Protein AF-A0A969X181-F1 (afdb_monomer_lite)

Structure (mmCIF, N/CA/C/O backbone):
data_AF-A0A969X181-F1
#
_entry.id   AF-A0A969X181-F1
#
loop_
_atom_site.group_PDB
_atom_site.id
_atom_site.type_symbol
_atom_site.label_atom_id
_atom_site.label_alt_id
_atom_site.label_comp_id
_atom_site.label_asym_id
_atom_site.label_entity_id
_atom_site.label_seq_id
_atom_site.pdbx_PDB_ins_code
_atom_site.Cartn_x
_atom_site.Cartn_y
_atom_site.Cartn_z
_atom_site.occupancy
_atom_site.B_iso_or_equiv
_atom_site.auth_seq_id
_atom_site.auth_comp_id
_atom_site.auth_asym_id
_atom_site.auth_atom_id
_atom_site.pdbx_PDB_model_num
ATOM 1 N N . ALA A 1 1 ? 9.101 0.228 25.068 1.00 61.09 1 ALA A N 1
ATOM 2 C CA . ALA A 1 1 ? 8.754 -1.100 24.502 1.00 61.09 1 ALA A CA 1
ATOM 3 C C . ALA A 1 1 ? 9.971 -1.968 24.141 1.00 61.09 1 ALA A C 1
ATOM 5 O O . ALA A 1 1 ? 9.79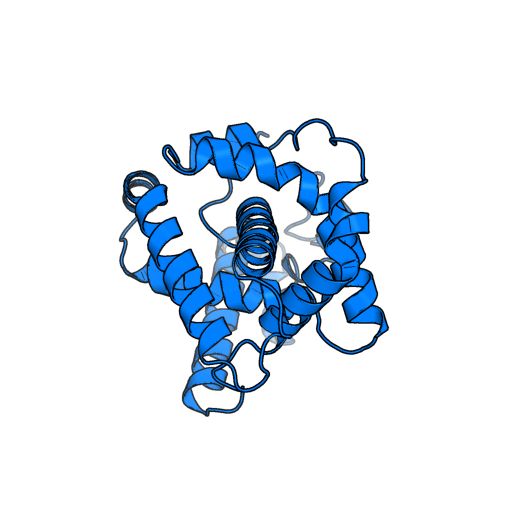7 -3.164 23.974 1.00 61.09 1 ALA A O 1
ATOM 6 N N . ALA A 1 2 ? 11.186 -1.412 24.005 1.00 63.69 2 ALA A N 1
ATOM 7 C CA . ALA A 1 2 ? 12.370 -2.191 23.612 1.00 63.69 2 ALA A CA 1
ATOM 8 C C . ALA A 1 2 ? 12.998 -3.018 24.754 1.00 63.69 2 ALA A C 1
ATOM 10 O O . ALA A 1 2 ? 13.577 -4.068 24.501 1.00 63.69 2 ALA A O 1
ATOM 11 N N . SER A 1 3 ? 12.882 -2.557 26.002 1.00 72.50 3 SER A N 1
ATOM 12 C CA . SER A 1 3 ? 13.335 -3.305 27.181 1.00 72.50 3 SER A CA 1
ATOM 13 C C . SER A 1 3 ? 12.223 -4.208 27.707 1.00 72.50 3 SER A C 1
ATOM 15 O O . SER A 1 3 ? 11.076 -3.760 27.774 1.00 72.50 3 SER A O 1
ATOM 17 N N . LYS A 1 4 ? 12.581 -5.426 28.139 1.00 72.69 4 LYS A N 1
ATOM 18 C CA . LYS A 1 4 ? 11.681 -6.400 28.788 1.00 72.69 4 LYS A CA 1
ATOM 19 C C . LYS A 1 4 ? 10.953 -5.832 30.004 1.00 72.69 4 LYS A C 1
ATOM 21 O O . LYS A 1 4 ? 9.832 -6.221 30.289 1.00 72.69 4 LYS A O 1
ATOM 26 N N . GLU A 1 5 ? 11.578 -4.889 30.701 1.00 76.25 5 GLU A N 1
ATOM 27 C CA . GLU A 1 5 ? 10.991 -4.243 31.879 1.00 76.25 5 GLU A CA 1
ATOM 28 C C . GLU A 1 5 ? 10.230 -2.955 31.550 1.00 76.25 5 GLU A C 1
ATOM 30 O O . GLU A 1 5 ? 9.719 -2.295 32.457 1.00 76.25 5 GLU A O 1
ATOM 35 N N . GLY A 1 6 ? 10.174 -2.570 30.273 1.00 79.88 6 GLY A N 1
ATOM 36 C CA . GLY A 1 6 ? 9.505 -1.353 29.840 1.00 79.88 6 GLY A CA 1
ATOM 37 C C . GLY A 1 6 ? 7.981 -1.448 29.996 1.00 79.88 6 GLY A C 1
ATOM 38 O O . GLY A 1 6 ? 7.430 -2.535 29.840 1.00 79.88 6 GLY A O 1
ATOM 39 N N . PRO A 1 7 ? 7.271 -0.321 30.190 1.00 82.44 7 PRO A N 1
ATOM 40 C CA . PRO A 1 7 ? 5.833 -0.323 30.507 1.00 82.44 7 PRO A CA 1
ATOM 41 C C . PRO A 1 7 ? 4.929 -0.903 29.413 1.00 82.44 7 PRO A C 1
ATOM 43 O O . PRO A 1 7 ? 3.731 -1.014 29.575 1.00 82.44 7 PRO A O 1
ATOM 46 N N . ARG A 1 8 ? 5.459 -1.161 28.217 1.00 85.50 8 ARG A N 1
ATOM 47 C CA . ARG A 1 8 ? 4.673 -1.594 27.047 1.00 85.50 8 ARG A CA 1
ATOM 48 C C . ARG A 1 8 ? 5.440 -2.637 26.248 1.00 85.50 8 ARG A C 1
ATOM 50 O O . ARG A 1 8 ? 5.466 -2.589 25.021 1.00 85.50 8 ARG A O 1
ATOM 57 N N . PHE A 1 9 ? 6.208 -3.469 26.945 1.00 84.88 9 PHE A N 1
ATOM 58 C CA . PHE A 1 9 ? 6.890 -4.594 26.327 1.00 84.88 9 PHE A CA 1
ATOM 59 C C . PHE A 1 9 ? 5.859 -5.640 25.888 1.00 84.88 9 PHE A C 1
ATOM 61 O O . PHE A 1 9 ? 4.941 -5.954 26.640 1.00 84.88 9 PHE A O 1
ATOM 68 N N . ASP A 1 10 ? 6.000 -6.148 24.666 1.00 83.12 10 ASP A N 1
ATOM 69 C CA . ASP A 1 10 ? 5.155 -7.215 24.124 1.00 83.12 10 ASP A CA 1
ATOM 70 C C . ASP A 1 10 ? 6.041 -8.419 23.807 1.00 83.12 10 ASP A C 1
ATOM 72 O O . ASP A 1 10 ? 6.914 -8.333 22.936 1.00 83.12 10 ASP A O 1
ATOM 76 N N . ASP A 1 11 ? 5.833 -9.522 24.529 1.00 84.44 11 ASP A N 1
ATOM 77 C CA . ASP A 1 11 ? 6.561 -10.785 24.361 1.00 84.44 11 ASP A CA 1
ATOM 78 C C . ASP A 1 11 ? 6.368 -11.398 22.965 1.00 84.44 11 ASP A C 1
ATOM 80 O O . ASP A 1 11 ? 7.246 -12.116 22.488 1.00 84.44 11 ASP A O 1
ATOM 84 N N . ASN A 1 12 ? 5.266 -11.076 22.278 1.00 85.81 12 ASN A N 1
ATOM 85 C CA . ASN A 1 12 ? 4.960 -11.602 20.945 1.00 85.81 12 ASN A CA 1
ATOM 86 C C . ASN A 1 12 ? 5.621 -10.808 19.811 1.00 85.81 12 ASN A C 1
ATOM 88 O O . ASN A 1 12 ? 5.479 -11.175 18.646 1.00 85.81 12 ASN A O 1
ATOM 92 N N . MET A 1 13 ? 6.303 -9.705 20.129 1.00 82.06 13 MET A N 1
ATOM 93 C CA . MET A 1 13 ? 6.964 -8.854 19.144 1.00 82.06 13 MET A CA 1
ATOM 94 C C . MET A 1 13 ? 8.432 -9.264 18.982 1.00 82.06 13 MET A C 1
ATOM 96 O O . MET A 1 13 ? 9.161 -9.405 19.964 1.00 82.06 13 MET A O 1
ATOM 100 N N . THR A 1 14 ? 8.898 -9.430 17.749 1.00 85.56 14 THR A N 1
ATOM 101 C CA . THR A 1 14 ? 10.322 -9.659 17.459 1.00 85.56 14 THR A CA 1
ATOM 102 C C . THR A 1 14 ? 11.145 -8.387 17.671 1.00 85.56 14 THR A C 1
ATOM 104 O O . THR A 1 14 ? 10.620 -7.271 17.679 1.00 85.56 14 THR A O 1
ATOM 107 N N . ASP A 1 15 ? 12.461 -8.524 17.827 1.00 80.50 15 ASP A N 1
ATOM 108 C CA . ASP A 1 15 ? 13.344 -7.363 17.996 1.00 80.50 15 ASP A CA 1
ATOM 109 C C . ASP A 1 15 ? 13.350 -6.433 16.771 1.00 80.50 15 ASP A C 1
ATOM 111 O O . ASP A 1 15 ? 13.407 -5.212 16.938 1.00 80.50 15 ASP A O 1
ATOM 115 N N . ASP A 1 16 ? 13.219 -6.981 15.560 1.00 74.12 16 ASP A N 1
ATOM 116 C CA . ASP A 1 16 ? 13.115 -6.191 14.328 1.00 74.12 16 ASP A CA 1
ATOM 117 C C . ASP A 1 16 ? 11.800 -5.407 14.273 1.00 74.12 16 ASP A C 1
ATOM 119 O O . ASP A 1 16 ? 11.792 -4.214 13.964 1.00 74.12 16 ASP A O 1
ATOM 123 N N . GLU A 1 17 ? 10.685 -6.026 14.667 1.00 72.94 17 GLU A N 1
ATOM 124 C CA . GLU A 1 17 ? 9.398 -5.336 14.785 1.00 72.94 17 GLU A CA 1
ATOM 125 C C . GLU A 1 17 ? 9.445 -4.226 15.845 1.00 72.94 17 GLU A C 1
ATOM 127 O O . GLU A 1 17 ? 8.932 -3.129 15.604 1.00 72.94 17 GLU A O 1
ATOM 132 N N . ARG A 1 18 ? 10.118 -4.456 16.985 1.00 80.69 18 ARG A N 1
ATOM 133 C CA . ARG A 1 18 ? 10.289 -3.444 18.044 1.00 80.69 18 ARG A CA 1
ATOM 134 C C . ARG A 1 18 ? 11.065 -2.223 17.559 1.00 80.69 18 ARG A C 1
ATOM 136 O O . ARG A 1 18 ? 10.756 -1.112 17.992 1.00 80.69 18 ARG A O 1
ATOM 143 N N . ARG A 1 19 ? 12.060 -2.433 16.693 1.00 78.50 19 ARG A N 1
ATOM 144 C CA . ARG A 1 19 ? 12.935 -1.390 16.130 1.00 78.50 19 ARG A CA 1
ATOM 145 C C . ARG A 1 19 ? 12.399 -0.770 14.841 1.00 78.50 19 ARG A C 1
ATOM 147 O O . ARG A 1 19 ? 12.964 0.217 14.375 1.00 78.50 19 ARG A O 1
ATOM 154 N N . SER A 1 20 ? 11.338 -1.331 14.266 1.00 76.06 20 SER A N 1
ATOM 155 C CA . SER A 1 20 ? 10.752 -0.837 13.023 1.00 76.06 20 SER A CA 1
ATOM 156 C C . SER A 1 20 ? 10.272 0.609 13.156 1.00 76.06 20 SER A C 1
ATOM 158 O O . SER A 1 20 ? 9.753 1.021 14.196 1.00 76.06 20 SER A O 1
ATOM 160 N N . PHE A 1 21 ? 10.379 1.377 12.069 1.00 73.50 21 PHE A N 1
ATOM 161 C CA . PHE A 1 21 ? 9.847 2.741 12.011 1.00 73.50 21 PHE A CA 1
ATOM 162 C C . PHE A 1 21 ? 8.360 2.804 12.380 1.00 73.50 21 PHE A C 1
ATOM 164 O O . PHE A 1 21 ? 7.934 3.759 13.027 1.00 73.50 21 PHE A O 1
ATOM 171 N N . ASP A 1 22 ? 7.584 1.769 12.054 1.00 76.31 22 ASP A N 1
ATOM 172 C CA . ASP A 1 22 ? 6.160 1.665 12.385 1.00 76.31 22 ASP A CA 1
ATOM 173 C C . ASP A 1 22 ? 5.891 1.574 13.895 1.00 76.31 22 ASP A C 1
ATOM 175 O O . ASP A 1 22 ? 4.832 2.012 14.352 1.00 76.31 22 ASP A O 1
ATOM 179 N N . ASN A 1 23 ? 6.863 1.133 14.694 1.00 84.06 23 ASN A N 1
ATOM 180 C CA . ASN A 1 23 ? 6.751 1.042 16.150 1.00 84.06 23 ASN A CA 1
ATOM 181 C C . ASN A 1 23 ? 7.381 2.228 16.912 1.00 84.06 23 ASN A C 1
ATOM 183 O O . ASN A 1 23 ? 7.226 2.333 18.127 1.00 84.06 23 ASN A O 1
ATOM 187 N N . LEU A 1 24 ? 8.072 3.143 16.223 1.00 86.25 24 LEU A N 1
ATOM 188 C CA . LEU A 1 24 ? 8.710 4.307 16.848 1.00 86.25 24 LEU A CA 1
ATOM 189 C C . LEU A 1 24 ? 7.763 5.511 16.918 1.00 86.25 24 LEU A C 1
ATOM 191 O O . LEU A 1 24 ? 7.067 5.817 15.951 1.00 86.25 24 LEU A O 1
ATOM 195 N N . ILE A 1 25 ? 7.772 6.222 18.045 1.00 87.38 25 ILE A N 1
ATOM 196 C CA . ILE A 1 25 ? 7.160 7.546 18.208 1.00 87.38 25 ILE A CA 1
ATOM 197 C C . ILE A 1 25 ? 8.211 8.485 18.798 1.00 87.38 25 ILE A C 1
ATOM 199 O O . ILE A 1 25 ? 8.912 8.115 19.739 1.00 87.38 25 ILE A O 1
ATOM 203 N N . LEU A 1 26 ? 8.341 9.684 18.231 1.00 87.62 26 LEU A N 1
ATOM 204 C CA . LEU A 1 26 ? 9.261 10.695 18.737 1.00 87.62 26 LEU A CA 1
ATOM 205 C C . LEU A 1 26 ? 8.527 11.602 19.725 1.00 87.62 26 LEU A C 1
ATOM 207 O O . LEU A 1 26 ? 7.470 12.149 19.414 1.00 87.62 26 LEU A O 1
ATOM 211 N N . LEU A 1 27 ? 9.102 11.756 20.909 1.00 88.00 27 LEU A N 1
ATOM 212 C CA . LEU A 1 27 ? 8.584 12.575 21.997 1.00 88.00 27 LEU A CA 1
ATOM 213 C C . LEU A 1 27 ? 9.724 13.449 22.522 1.00 88.00 27 LEU A C 1
ATOM 215 O O . LEU A 1 27 ? 10.891 13.094 22.369 1.00 88.00 27 LEU A O 1
ATOM 219 N N . CYS A 1 28 ? 9.398 14.593 23.122 1.00 90.19 28 CYS A N 1
ATOM 220 C CA . CYS A 1 28 ? 10.418 15.408 23.777 1.00 90.19 28 CYS A CA 1
ATOM 221 C C . CYS A 1 28 ? 10.841 14.800 25.122 1.00 90.19 28 CYS A C 1
ATOM 223 O O . CYS A 1 28 ? 10.222 13.854 25.624 1.00 90.19 28 CYS A O 1
ATOM 225 N N . ASP A 1 29 ? 11.880 15.381 25.718 1.00 87.06 29 ASP A N 1
ATOM 226 C CA . ASP A 1 29 ? 12.490 14.873 26.944 1.00 87.06 29 ASP A CA 1
ATOM 227 C C . ASP A 1 29 ? 11.485 14.709 28.094 1.00 87.06 29 ASP A C 1
ATOM 229 O O . ASP A 1 29 ? 11.400 13.654 28.712 1.00 87.06 29 ASP A O 1
ATOM 233 N N . GLU A 1 30 ? 10.629 15.699 28.319 1.00 90.88 30 GLU A N 1
ATOM 234 C CA . GLU A 1 30 ? 9.641 15.647 29.402 1.00 90.88 30 GLU A CA 1
ATOM 235 C C . GLU A 1 30 ? 8.565 14.575 29.168 1.00 90.88 30 GLU A C 1
ATOM 237 O O . GLU A 1 30 ? 8.215 13.810 30.070 1.00 90.88 30 GLU A O 1
ATOM 242 N N . HIS A 1 31 ? 8.044 14.488 27.940 1.00 86.38 31 HIS A N 1
ATOM 243 C CA . HIS A 1 31 ? 6.908 13.619 27.639 1.00 86.38 31 HIS A CA 1
ATOM 244 C C . HIS A 1 31 ? 7.308 12.145 27.536 1.00 86.38 31 HIS A C 1
ATOM 246 O O . HIS A 1 31 ? 6.517 11.293 27.942 1.00 86.38 31 HIS A O 1
ATOM 252 N N . HIS A 1 32 ? 8.509 11.816 27.041 1.00 88.06 32 HIS A N 1
ATOM 253 C CA . HIS A 1 32 ? 8.940 10.415 27.033 1.00 88.06 32 HIS A CA 1
ATOM 254 C C . HIS A 1 32 ? 9.173 9.898 28.460 1.00 88.06 32 HIS A C 1
ATOM 256 O O . HIS A 1 32 ? 8.710 8.805 28.768 1.00 88.06 32 HIS A O 1
ATOM 262 N N . ILE A 1 33 ? 9.756 10.706 29.361 1.00 88.62 33 ILE A N 1
ATOM 263 C CA . ILE A 1 33 ? 9.926 10.347 30.782 1.00 88.62 33 ILE A CA 1
ATOM 264 C C . ILE A 1 33 ? 8.567 10.099 31.444 1.00 88.62 33 ILE A C 1
ATOM 266 O O . ILE A 1 33 ? 8.372 9.090 32.121 1.00 88.62 33 ILE A O 1
ATOM 270 N N . MET A 1 34 ? 7.603 10.999 31.228 1.00 90.62 34 MET A N 1
ATOM 271 C CA . MET A 1 34 ? 6.258 10.874 31.793 1.00 90.62 34 MET A CA 1
ATOM 272 C C . MET A 1 34 ? 5.557 9.584 31.347 1.00 90.62 34 MET A C 1
ATOM 274 O O . MET A 1 34 ? 4.904 8.927 32.158 1.00 90.62 34 MET A O 1
ATOM 278 N N . ILE A 1 35 ? 5.671 9.235 30.064 1.00 88.69 35 ILE A N 1
ATOM 279 C CA . ILE A 1 35 ? 4.988 8.082 29.462 1.00 88.69 35 ILE A CA 1
ATOM 280 C C . ILE A 1 35 ? 5.698 6.770 29.802 1.00 88.69 35 ILE A C 1
ATOM 282 O O . ILE A 1 35 ? 5.028 5.740 29.936 1.00 88.69 35 ILE A O 1
ATOM 286 N N . ASP A 1 36 ? 7.022 6.793 29.953 1.00 87.31 36 ASP A N 1
ATOM 287 C CA . ASP A 1 36 ? 7.819 5.630 30.348 1.00 87.31 36 ASP A CA 1
ATOM 288 C C . ASP A 1 36 ? 7.772 5.344 31.858 1.00 87.31 36 ASP A C 1
ATOM 290 O O . ASP A 1 36 ? 8.193 4.270 32.289 1.00 87.31 36 ASP A O 1
ATOM 294 N N . ASN A 1 37 ? 7.192 6.236 32.669 1.00 88.50 37 ASN A N 1
ATOM 295 C CA . ASN A 1 37 ? 6.860 5.921 34.055 1.00 88.50 37 ASN A CA 1
ATOM 296 C C . ASN A 1 37 ? 5.727 4.875 34.111 1.00 88.50 37 ASN A C 1
ATOM 298 O O . ASN A 1 37 ? 4.614 5.117 33.635 1.00 88.50 37 ASN A O 1
ATOM 302 N N . LYS A 1 38 ? 5.997 3.725 34.742 1.00 84.81 38 LYS A N 1
ATOM 303 C CA . LYS A 1 38 ? 5.033 2.625 34.929 1.00 84.81 38 LYS A CA 1
ATOM 304 C C . LYS A 1 38 ? 3.754 3.054 35.647 1.00 84.81 38 LYS A C 1
ATOM 306 O O . LYS A 1 38 ? 2.685 2.545 35.332 1.00 84.81 38 LYS A O 1
ATOM 311 N N . GLU A 1 39 ? 3.828 4.014 36.565 1.00 88.44 39 GLU A N 1
ATOM 312 C CA . GLU A 1 39 ? 2.646 4.525 37.278 1.00 88.44 39 GLU A CA 1
ATOM 313 C C . GLU A 1 39 ? 1.619 5.160 36.326 1.00 88.44 39 GLU A C 1
ATOM 315 O O . GLU A 1 39 ? 0.416 5.140 36.585 1.00 88.44 39 GLU A O 1
ATOM 320 N N . ASN A 1 40 ? 2.083 5.666 35.181 1.00 89.31 40 ASN A N 1
ATOM 321 C CA . ASN A 1 40 ? 1.254 6.310 34.170 1.00 89.31 40 ASN A CA 1
ATOM 322 C C . ASN A 1 40 ? 0.834 5.359 33.038 1.00 89.31 40 ASN A C 1
ATOM 324 O O . ASN A 1 40 ? 0.170 5.787 32.092 1.00 89.31 40 ASN A O 1
ATOM 328 N N . GLU A 1 41 ? 1.192 4.073 33.099 1.00 87.62 41 GLU A N 1
ATOM 329 C CA . GLU A 1 41 ? 0.928 3.103 32.030 1.00 87.62 41 GLU A CA 1
ATOM 330 C C . GLU A 1 41 ? -0.563 3.026 31.674 1.00 87.62 41 GLU A C 1
ATOM 332 O O . GLU A 1 41 ? -0.923 3.079 30.496 1.00 87.62 41 GLU A O 1
ATOM 337 N N . ALA A 1 42 ? -1.433 3.013 32.689 1.00 87.50 42 ALA A N 1
ATOM 338 C CA . ALA A 1 42 ? -2.884 2.982 32.516 1.00 87.50 42 ALA A CA 1
ATOM 339 C C . ALA A 1 42 ? -3.452 4.255 31.858 1.00 87.50 42 ALA A C 1
ATOM 341 O O . ALA A 1 42 ? -4.470 4.186 31.172 1.00 87.50 42 ALA A O 1
ATOM 342 N N . GLN A 1 43 ? -2.801 5.408 32.049 1.00 89.62 43 GLN A N 1
ATOM 343 C CA . GLN A 1 43 ? -3.214 6.683 31.446 1.00 89.62 43 GLN A CA 1
ATOM 344 C C . GLN 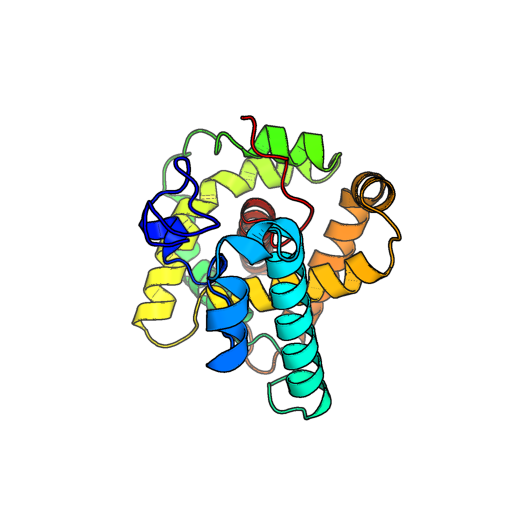A 1 43 ? -2.765 6.797 29.984 1.00 89.62 43 GLN A C 1
ATOM 346 O O . GLN A 1 43 ? -3.419 7.462 29.183 1.00 89.62 43 GLN A O 1
ATOM 351 N N . TYR A 1 44 ? -1.680 6.110 29.621 1.00 89.94 44 TYR A N 1
ATOM 352 C CA . TYR A 1 44 ? -1.109 6.124 28.277 1.00 89.94 44 TYR A CA 1
ATOM 353 C C . TYR A 1 44 ? -1.020 4.702 27.706 1.00 89.94 44 TYR A C 1
ATOM 355 O O . TYR A 1 44 ? 0.084 4.177 27.523 1.00 89.94 44 TYR A O 1
ATOM 363 N N . PRO A 1 45 ? -2.154 4.043 27.412 1.00 89.88 45 PRO A N 1
ATOM 364 C CA . PRO A 1 45 ? -2.140 2.718 26.808 1.00 89.88 45 PRO A CA 1
ATOM 365 C C . PRO A 1 45 ? -1.574 2.759 25.379 1.00 89.88 45 PRO A C 1
ATOM 367 O O . PRO A 1 45 ? -1.527 3.801 24.720 1.00 89.88 45 PRO A O 1
ATOM 370 N N . THR A 1 46 ? -1.167 1.597 24.860 1.00 88.12 46 THR A N 1
ATOM 371 C CA . THR A 1 46 ? -0.590 1.467 23.506 1.00 88.12 46 THR A CA 1
ATOM 372 C C . THR A 1 46 ? -1.509 1.993 22.402 1.00 88.12 46 THR A C 1
ATOM 374 O O . THR A 1 46 ? -1.016 2.518 21.405 1.00 88.12 46 THR A O 1
ATOM 377 N N . SER A 1 47 ? -2.831 1.898 22.574 1.00 86.62 47 SER A N 1
ATOM 378 C CA . SER A 1 47 ? -3.824 2.458 21.650 1.00 86.62 47 SER A CA 1
ATOM 379 C C . SER A 1 47 ? -3.709 3.978 21.522 1.00 86.62 47 SER A C 1
ATOM 381 O O . SER A 1 47 ? -3.656 4.486 20.404 1.00 86.62 47 SER A O 1
ATOM 383 N N . VAL A 1 48 ? -3.586 4.686 22.647 1.00 90.69 48 VAL A N 1
ATOM 384 C CA . VAL A 1 48 ? -3.455 6.151 22.692 1.00 90.69 48 VAL A CA 1
ATOM 385 C C . VAL A 1 48 ? -2.143 6.597 22.052 1.00 90.69 48 VAL A C 1
ATOM 387 O O . VAL A 1 48 ? -2.138 7.503 21.225 1.00 90.69 48 VAL A O 1
ATOM 390 N N . LEU A 1 49 ? -1.027 5.923 22.347 1.00 90.69 49 LEU A N 1
ATOM 391 C CA . LEU A 1 49 ? 0.264 6.268 21.735 1.00 90.69 49 LEU A CA 1
ATOM 392 C C . LEU A 1 49 ? 0.266 6.046 20.214 1.00 90.69 49 LEU A C 1
ATOM 394 O O . LEU A 1 49 ? 0.821 6.855 19.469 1.00 90.69 49 LEU A O 1
ATOM 398 N N . LYS A 1 50 ? -0.393 4.983 19.734 1.00 86.19 50 LYS A N 1
ATOM 399 C CA . LYS A 1 50 ? -0.586 4.747 18.293 1.00 86.19 50 LYS A CA 1
ATOM 400 C C . LYS A 1 50 ? -1.451 5.832 17.651 1.00 86.19 50 LYS A C 1
ATOM 402 O O . LYS A 1 50 ? -1.134 6.285 16.552 1.00 86.19 50 LYS A O 1
ATOM 407 N N . GLU A 1 51 ? -2.505 6.276 18.331 1.00 86.88 51 GLU A N 1
ATOM 408 C CA . GLU A 1 51 ? -3.342 7.385 17.871 1.00 86.88 51 GLU A CA 1
ATOM 409 C C . GLU A 1 51 ? -2.546 8.694 17.787 1.00 86.88 51 GLU A C 1
ATOM 411 O O . GLU A 1 51 ? -2.602 9.383 16.769 1.00 86.88 51 GLU A O 1
ATOM 416 N N . TRP A 1 52 ? -1.743 9.012 18.805 1.00 91.31 52 TRP A N 1
ATOM 417 C CA . TRP A 1 52 ? -0.897 10.208 18.821 1.00 91.31 52 TRP A CA 1
ATOM 418 C C . TRP A 1 52 ? 0.115 10.212 17.686 1.00 91.31 52 TRP A C 1
ATOM 420 O O . TRP A 1 52 ? 0.248 11.223 16.994 1.00 91.31 52 TRP A O 1
ATOM 430 N N . LYS A 1 53 ? 0.776 9.075 17.444 1.00 88.06 53 LYS A N 1
ATOM 431 C CA . LYS A 1 53 ? 1.661 8.903 16.292 1.00 88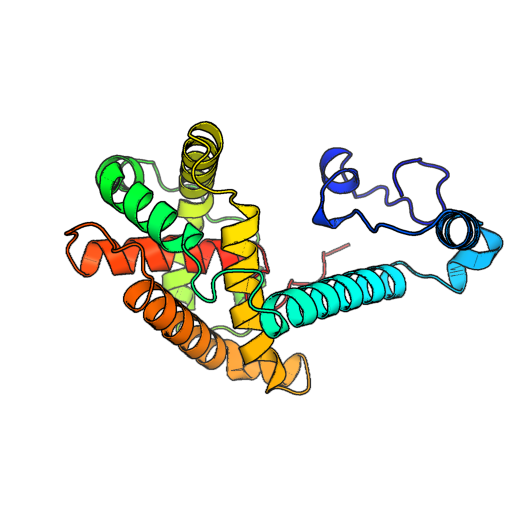.06 53 LYS A CA 1
ATOM 432 C C . LYS A 1 53 ? 0.916 9.173 14.986 1.00 88.06 53 LYS A C 1
ATOM 434 O O . LYS A 1 53 ? 1.342 10.019 14.205 1.00 88.06 53 LYS A O 1
ATOM 439 N N . CYS A 1 54 ? -0.222 8.511 14.779 1.00 83.19 54 CYS A N 1
ATOM 440 C CA . CYS A 1 54 ? -1.014 8.666 13.561 1.00 83.19 54 CYS A CA 1
ATOM 441 C C . CYS A 1 54 ? -1.479 10.118 13.353 1.00 83.19 54 CYS A C 1
ATOM 443 O O . CYS A 1 54 ? -1.450 10.628 12.233 1.00 83.19 54 CYS A O 1
ATOM 445 N N . SER A 1 55 ? -1.895 10.793 14.425 1.00 83.56 55 SER A N 1
ATOM 446 C CA . SER A 1 55 ? -2.322 12.194 14.401 1.00 83.56 55 SER A CA 1
ATOM 447 C C . SER A 1 55 ? -1.160 13.135 14.075 1.00 83.56 55 SER A C 1
ATOM 449 O O . SER A 1 55 ? -1.292 14.016 13.223 1.00 83.56 55 SER A O 1
ATOM 451 N N . HIS A 1 56 ? 0.006 12.916 14.687 1.00 85.44 56 HIS A N 1
ATOM 452 C CA . HIS A 1 56 ? 1.210 13.697 14.418 1.00 85.44 56 HIS A CA 1
ATOM 453 C C . HIS A 1 56 ? 1.676 13.535 12.969 1.00 85.44 56 HIS A C 1
ATOM 455 O O . HIS A 1 56 ? 1.883 14.532 12.281 1.00 85.44 56 HIS A O 1
ATOM 461 N N . GLU A 1 57 ? 1.777 12.301 12.476 1.00 82.06 57 GLU A N 1
ATOM 462 C CA . GLU A 1 57 ? 2.147 12.015 11.086 1.00 82.06 57 GLU A CA 1
ATOM 463 C C . GLU A 1 57 ? 1.177 12.670 10.099 1.00 82.06 57 GLU A C 1
ATOM 465 O O . GLU A 1 57 ? 1.609 13.310 9.139 1.00 82.06 57 GLU A O 1
ATOM 470 N N . LYS A 1 58 ? -0.133 12.591 10.370 1.00 79.19 58 LYS A N 1
ATOM 471 C CA . LYS A 1 58 ? -1.163 13.262 9.567 1.00 79.19 58 LYS A CA 1
ATOM 472 C C . LYS A 1 58 ? -0.979 14.780 9.565 1.00 79.19 58 LYS A C 1
ATOM 474 O O . LYS A 1 58 ? -1.015 15.392 8.502 1.00 79.19 58 LYS A O 1
ATOM 479 N N . LYS A 1 59 ? -0.740 15.392 10.726 1.00 78.06 59 LYS A N 1
ATOM 480 C CA . LYS A 1 59 ? -0.535 16.843 10.847 1.00 78.06 59 LYS A CA 1
ATOM 481 C C . LYS A 1 59 ? 0.730 17.304 10.128 1.00 78.06 59 LYS A C 1
ATOM 483 O O . LYS A 1 59 ? 0.706 18.317 9.433 1.00 78.06 59 LYS A O 1
ATOM 488 N N . ILE A 1 60 ? 1.831 16.569 10.272 1.00 77.12 60 ILE A N 1
ATOM 489 C CA . ILE A 1 60 ? 3.071 16.836 9.536 1.00 77.12 60 ILE A CA 1
ATOM 490 C C . ILE A 1 60 ? 2.809 16.758 8.033 1.00 77.12 60 ILE A C 1
ATOM 492 O O . ILE A 1 60 ? 3.221 17.648 7.294 1.00 77.12 60 ILE A O 1
ATOM 496 N N . LEU A 1 61 ? 2.051 15.764 7.579 1.00 67.62 61 LEU A N 1
ATOM 497 C CA . LEU A 1 61 ? 1.688 15.616 6.176 1.00 67.62 61 LEU A CA 1
ATOM 498 C C . LEU A 1 61 ? 0.815 16.769 5.656 1.00 67.62 61 LEU A C 1
ATOM 500 O O . LEU A 1 61 ? 1.076 17.296 4.574 1.00 67.62 61 LEU A O 1
ATOM 504 N N . GLU A 1 62 ? -0.182 17.203 6.425 1.00 69.56 62 GLU A N 1
ATOM 505 C CA . GLU A 1 62 ? -1.006 18.375 6.106 1.00 69.56 62 GLU A CA 1
ATOM 506 C C . GLU A 1 62 ? -0.156 19.649 6.019 1.00 69.56 62 GLU A C 1
ATOM 508 O O . GLU A 1 62 ? -0.326 20.452 5.099 1.00 69.56 62 GLU A O 1
ATOM 513 N N . LEU A 1 63 ? 0.811 19.825 6.922 1.00 71.38 63 LEU A N 1
ATOM 514 C CA . LEU A 1 63 ? 1.748 20.951 6.899 1.00 71.38 63 LEU A CA 1
ATOM 515 C C . LEU A 1 63 ? 2.676 20.907 5.678 1.00 71.38 63 LEU A C 1
ATOM 517 O O . LEU A 1 63 ? 2.889 21.931 5.030 1.00 71.38 63 LEU A O 1
ATOM 521 N N . LEU A 1 64 ? 3.202 19.732 5.333 1.00 63.53 64 LEU A N 1
ATOM 522 C CA . LEU A 1 64 ? 4.064 19.546 4.164 1.00 63.53 64 LEU A CA 1
ATOM 523 C C . LEU A 1 64 ? 3.298 19.776 2.854 1.00 63.53 64 LEU A C 1
ATOM 525 O O . LEU A 1 64 ? 3.816 20.418 1.939 1.00 63.53 64 LEU A O 1
ATOM 529 N N . SER A 1 65 ? 2.045 19.318 2.787 1.00 62.88 65 SER A N 1
ATOM 530 C CA . SER A 1 65 ? 1.161 19.509 1.634 1.00 62.88 65 SER A CA 1
ATOM 531 C C . SER A 1 65 ? 0.684 20.957 1.490 1.00 62.88 65 SER A C 1
ATOM 533 O O . SER A 1 65 ? 0.658 21.481 0.380 1.00 62.88 65 SER A O 1
ATOM 535 N N . SER A 1 66 ? 0.296 21.615 2.586 1.00 64.88 66 SER A N 1
ATOM 536 C CA . SER A 1 66 ? -0.216 22.997 2.567 1.00 64.88 66 SER A CA 1
ATOM 537 C C . SER A 1 66 ? 0.864 24.022 2.238 1.00 64.88 66 SER A C 1
ATOM 539 O O . SER A 1 66 ? 0.578 25.034 1.602 1.00 64.88 66 SER A O 1
ATOM 541 N N . LYS A 1 67 ? 2.120 23.745 2.605 1.00 56.19 67 LYS A N 1
ATOM 542 C CA . LYS A 1 67 ? 3.261 24.601 2.264 1.00 56.19 67 LYS A CA 1
ATOM 543 C C . LYS A 1 67 ? 3.873 24.309 0.887 1.00 56.19 67 LYS A C 1
ATOM 545 O O . LYS A 1 67 ? 4.880 24.925 0.559 1.00 56.19 67 LYS A O 1
ATOM 550 N N . ASN A 1 68 ? 3.303 23.390 0.094 1.00 55.78 68 ASN A N 1
ATOM 551 C CA . ASN A 1 68 ? 3.895 22.886 -1.159 1.00 55.78 68 ASN A CA 1
ATOM 552 C C . ASN A 1 68 ? 5.386 22.497 -1.006 1.00 55.78 68 ASN A C 1
ATOM 554 O O . ASN A 1 68 ? 6.154 22.604 -1.958 1.00 55.78 68 ASN A O 1
ATOM 558 N N . LEU A 1 69 ? 5.812 22.075 0.195 1.00 49.12 69 LEU A N 1
ATOM 559 C CA . LEU A 1 69 ? 7.215 21.734 0.469 1.00 49.12 69 LEU A CA 1
ATOM 560 C C . LEU A 1 69 ? 7.610 20.378 -0.135 1.00 49.12 69 LEU A C 1
ATOM 562 O O . LEU A 1 69 ? 8.792 20.068 -0.234 1.00 49.12 69 LEU A O 1
ATOM 566 N N . LEU A 1 70 ? 6.620 19.575 -0.531 1.00 53.91 70 LEU A N 1
ATOM 567 C CA . LEU A 1 70 ? 6.781 18.317 -1.248 1.00 53.91 70 LEU A CA 1
ATOM 568 C C . LEU A 1 70 ? 6.021 18.405 -2.573 1.00 53.91 70 LEU A C 1
ATOM 570 O O . LEU A 1 70 ? 4.936 18.991 -2.630 1.00 53.91 70 LEU A O 1
ATOM 574 N N . SER A 1 71 ? 6.567 17.806 -3.635 1.00 53.38 71 SER A N 1
ATOM 575 C CA . SER A 1 71 ? 5.873 17.712 -4.919 1.00 53.38 71 SER A CA 1
ATOM 576 C C . SER A 1 71 ? 4.524 17.014 -4.729 1.00 53.38 71 SER A C 1
ATOM 578 O O . SER A 1 71 ? 4.440 15.944 -4.126 1.00 53.38 71 SER A O 1
ATOM 580 N N . LYS A 1 72 ? 3.451 17.594 -5.280 1.00 51.91 72 LYS A N 1
ATOM 581 C CA . LYS A 1 72 ? 2.101 16.995 -5.279 1.00 51.91 72 LYS A CA 1
ATOM 582 C C . LYS A 1 72 ? 2.038 15.627 -5.972 1.00 51.91 72 LYS A C 1
ATOM 584 O O . LYS A 1 72 ? 1.062 14.907 -5.799 1.00 51.91 72 LYS A O 1
ATOM 589 N N . HIS A 1 73 ? 3.085 15.265 -6.711 1.00 53.62 73 HIS A N 1
ATOM 590 C CA . HIS A 1 73 ? 3.157 14.073 -7.540 1.00 53.62 73 HIS A CA 1
ATOM 591 C C . HIS A 1 73 ? 4.055 13.010 -6.892 1.00 53.62 73 HIS A C 1
ATOM 593 O O . HIS A 1 73 ? 5.180 13.333 -6.488 1.00 53.62 73 HIS A O 1
ATOM 599 N N . PRO A 1 74 ? 3.588 11.755 -6.775 1.00 60.41 74 PRO A N 1
ATOM 600 C CA . PRO A 1 74 ? 4.366 10.657 -6.223 1.00 60.41 74 PRO A CA 1
ATOM 601 C C . PRO A 1 74 ? 5.402 10.164 -7.248 1.00 60.41 74 PRO A C 1
ATOM 603 O O . PRO A 1 74 ? 5.244 9.090 -7.814 1.00 60.41 74 PRO A O 1
ATOM 606 N N . LEU A 1 75 ? 6.491 10.919 -7.452 1.00 71.31 75 LEU A N 1
ATOM 607 C CA . LEU A 1 75 ? 7.574 10.560 -8.396 1.00 71.31 75 LEU A CA 1
ATOM 608 C C . LEU A 1 75 ? 8.129 9.150 -8.138 1.00 71.31 75 LEU A C 1
ATOM 610 O O . LEU A 1 75 ? 8.491 8.421 -9.056 1.00 71.31 75 LEU A O 1
ATOM 614 N N . ALA A 1 76 ? 8.119 8.773 -6.860 1.00 77.25 76 ALA A N 1
ATOM 615 C CA . ALA A 1 76 ? 8.482 7.468 -6.343 1.00 77.25 76 ALA A CA 1
ATOM 616 C C . ALA A 1 76 ? 7.718 6.305 -6.998 1.00 77.25 76 ALA A C 1
ATOM 618 O O . ALA A 1 76 ? 8.293 5.243 -7.210 1.00 77.25 76 ALA A O 1
ATOM 619 N N . LEU A 1 77 ? 6.430 6.487 -7.308 1.00 82.06 77 LEU A N 1
ATOM 620 C CA . LEU A 1 77 ? 5.603 5.417 -7.858 1.00 82.06 77 LEU A CA 1
ATOM 621 C C . LEU A 1 77 ? 5.954 5.139 -9.325 1.00 82.06 77 LEU A C 1
ATOM 623 O O . LEU A 1 77 ? 6.130 3.982 -9.685 1.00 82.06 77 LEU A O 1
ATOM 627 N N . ASN A 1 78 ? 6.156 6.183 -10.133 1.00 85.88 78 ASN A N 1
ATOM 628 C CA . ASN A 1 78 ? 6.571 6.040 -11.532 1.00 85.88 78 ASN A CA 1
ATOM 629 C C . ASN A 1 78 ? 7.939 5.354 -11.648 1.00 85.88 78 ASN A C 1
ATOM 631 O O . ASN A 1 78 ? 8.120 4.505 -12.511 1.00 85.88 78 ASN A O 1
ATOM 635 N N . ASN A 1 79 ? 8.873 5.635 -10.735 1.00 83.38 79 ASN A N 1
ATOM 636 C CA . ASN A 1 79 ? 10.171 4.953 -10.709 1.00 83.38 79 ASN A CA 1
ATOM 637 C C . ASN A 1 79 ? 10.030 3.447 -10.436 1.00 83.38 79 ASN A C 1
ATOM 639 O O . ASN A 1 79 ? 10.716 2.635 -11.056 1.00 83.38 79 ASN A O 1
ATOM 643 N N . VAL A 1 80 ? 9.132 3.068 -9.521 1.00 85.75 80 VAL A N 1
ATOM 644 C CA . VAL A 1 80 ? 8.835 1.656 -9.242 1.00 85.75 80 VAL A CA 1
ATOM 645 C C . VAL A 1 80 ? 8.182 0.996 -10.448 1.00 85.75 80 VAL A C 1
ATOM 647 O O . VAL A 1 80 ? 8.628 -0.075 -10.841 1.00 85.75 80 VAL A O 1
ATOM 650 N N . ILE A 1 81 ? 7.181 1.638 -11.055 1.00 88.06 81 ILE A N 1
ATOM 651 C CA . ILE A 1 81 ? 6.505 1.125 -12.255 1.00 88.06 81 ILE A CA 1
ATOM 652 C C . ILE A 1 81 ? 7.512 0.923 -13.384 1.00 88.06 81 ILE A C 1
ATOM 654 O O . ILE A 1 81 ? 7.550 -0.159 -13.956 1.00 88.06 81 ILE A O 1
ATOM 658 N N . ASN A 1 82 ? 8.374 1.909 -13.644 1.00 88.62 82 ASN A N 1
ATOM 659 C CA . ASN A 1 82 ? 9.392 1.791 -14.682 1.00 88.62 82 ASN A CA 1
ATOM 660 C C . ASN A 1 82 ? 10.336 0.621 -14.405 1.00 88.62 82 ASN A C 1
ATOM 662 O O . ASN A 1 82 ? 10.579 -0.195 -15.281 1.00 88.62 82 ASN A O 1
ATOM 666 N N . THR A 1 83 ? 10.792 0.474 -13.160 1.00 86.56 83 THR A N 1
ATOM 667 C CA . THR A 1 83 ? 11.697 -0.622 -12.789 1.00 86.56 83 THR A CA 1
ATOM 668 C C . THR A 1 83 ? 11.034 -1.995 -12.919 1.00 86.56 83 THR A C 1
ATOM 670 O O . THR A 1 83 ? 11.692 -2.950 -13.329 1.00 86.56 83 THR A O 1
ATOM 673 N N . ILE A 1 84 ? 9.749 -2.114 -12.558 1.00 85.88 84 ILE A N 1
ATOM 674 C CA . ILE A 1 84 ? 8.976 -3.349 -12.755 1.00 85.88 84 ILE A CA 1
ATOM 675 C C . ILE A 1 84 ? 8.848 -3.635 -14.253 1.00 85.88 84 ILE A C 1
ATOM 677 O O . ILE A 1 84 ? 9.158 -4.748 -14.668 1.00 85.88 84 ILE A O 1
ATOM 681 N N . GLY A 1 85 ? 8.465 -2.636 -15.053 1.00 86.56 85 GLY A N 1
ATOM 682 C CA . GLY A 1 85 ? 8.320 -2.755 -16.504 1.00 86.56 85 GLY A CA 1
ATOM 683 C C . GLY A 1 85 ? 9.612 -3.193 -17.194 1.00 86.56 85 GLY A C 1
ATOM 684 O O . GLY A 1 85 ? 9.606 -4.164 -17.945 1.00 86.56 85 GLY A O 1
ATOM 685 N N . SER A 1 86 ? 10.753 -2.576 -16.869 1.00 86.69 86 SER A N 1
ATOM 686 C CA . SER A 1 86 ? 12.051 -2.955 -17.450 1.00 86.69 86 SER A CA 1
ATOM 687 C C . SER A 1 86 ? 12.526 -4.355 -17.037 1.00 86.69 86 SER A C 1
ATOM 689 O O . SER A 1 86 ? 13.403 -4.913 -17.690 1.00 86.69 86 SER A O 1
ATOM 691 N N . LYS A 1 87 ? 11.995 -4.918 -15.943 1.00 85.44 87 LYS A N 1
ATOM 692 C CA . LYS A 1 87 ? 12.361 -6.244 -15.409 1.00 85.44 87 LYS A CA 1
ATOM 693 C C . LYS A 1 87 ? 11.199 -7.233 -15.441 1.00 85.44 87 LYS A C 1
ATOM 695 O O . LYS A 1 87 ? 11.186 -8.191 -14.667 1.00 85.44 87 LYS A O 1
ATOM 700 N N . MET A 1 88 ? 10.222 -7.007 -16.316 1.00 82.38 88 MET A N 1
ATOM 701 C CA . MET A 1 88 ? 8.982 -7.778 -16.359 1.00 82.38 88 MET A CA 1
ATOM 702 C C . MET A 1 88 ? 9.236 -9.283 -16.521 1.00 82.38 88 MET A C 1
ATOM 704 O O . MET A 1 88 ? 8.642 -10.078 -15.799 1.00 82.38 88 MET A O 1
ATOM 708 N N . ASP A 1 89 ? 10.183 -9.676 -17.374 1.00 79.25 89 ASP A N 1
ATOM 709 C CA . ASP A 1 89 ? 10.536 -11.086 -17.589 1.00 79.25 89 ASP A CA 1
ATOM 710 C C . ASP A 1 89 ? 11.035 -11.758 -16.294 1.00 79.25 89 ASP A C 1
ATOM 712 O O . ASP A 1 89 ? 10.558 -12.825 -15.909 1.00 79.25 89 ASP A O 1
ATOM 716 N N . GLU A 1 90 ? 11.902 -11.081 -15.530 1.00 77.81 90 GLU A N 1
ATOM 717 C CA . GLU A 1 90 ? 12.368 -11.562 -14.218 1.00 77.81 90 GLU A CA 1
ATOM 718 C C . GLU A 1 90 ? 11.224 -11.640 -13.191 1.00 77.81 90 GLU A C 1
ATOM 720 O O . GLU A 1 90 ? 11.205 -12.500 -12.300 1.00 77.81 90 GLU A O 1
ATOM 725 N N . VAL A 1 91 ? 10.260 -10.721 -13.298 1.00 75.56 91 VAL A N 1
ATOM 726 C CA . VAL A 1 91 ? 9.061 -10.690 -12.460 1.00 75.56 91 VAL A CA 1
ATOM 727 C C . VAL A 1 91 ? 8.127 -11.845 -12.809 1.00 75.56 91 VAL A C 1
ATOM 729 O O . VAL A 1 91 ? 7.523 -12.404 -11.894 1.00 75.56 91 VAL A O 1
ATOM 732 N N . LEU A 1 92 ? 8.029 -12.267 -14.066 1.00 76.81 92 LEU A N 1
ATOM 733 C CA . LEU A 1 92 ? 7.170 -13.375 -14.492 1.00 76.81 92 LEU A CA 1
ATOM 734 C C . LEU A 1 92 ? 7.800 -14.754 -14.209 1.00 76.81 92 LEU A C 1
ATOM 736 O O . LEU A 1 92 ? 7.094 -15.641 -13.733 1.00 76.81 92 LEU A O 1
ATOM 740 N N . ASP A 1 93 ? 9.120 -14.909 -14.350 1.00 71.19 93 ASP A N 1
ATOM 741 C CA . ASP A 1 93 ? 9.828 -16.208 -14.308 1.00 71.19 93 ASP A CA 1
ATOM 742 C C . ASP A 1 93 ? 9.925 -16.900 -12.931 1.00 71.19 93 ASP A C 1
ATOM 744 O O . ASP A 1 93 ? 10.309 -18.067 -12.819 1.00 71.19 93 ASP A O 1
ATOM 748 N N . LEU A 1 94 ? 9.600 -16.210 -11.838 1.00 55.62 94 LEU A N 1
ATOM 749 C CA . LEU A 1 94 ? 9.749 -16.771 -10.490 1.00 55.62 94 LEU A CA 1
ATOM 750 C C . LEU A 1 94 ? 8.563 -17.679 -10.091 1.00 55.62 94 LEU A C 1
ATOM 752 O O . LEU A 1 94 ? 7.412 -17.244 -10.212 1.00 55.62 94 LEU A O 1
ATOM 756 N N . PRO A 1 95 ? 8.828 -18.874 -9.514 1.00 55.78 95 PRO A N 1
ATOM 757 C CA . PRO A 1 95 ? 7.812 -19.878 -9.204 1.00 55.78 95 PRO A CA 1
ATOM 758 C C . PRO A 1 95 ? 6.769 -19.361 -8.210 1.00 55.78 95 PRO A C 1
ATOM 760 O O . PRO A 1 95 ? 7.101 -18.633 -7.269 1.00 55.78 95 PRO A O 1
ATOM 763 N N . GLU A 1 96 ? 5.512 -19.773 -8.408 1.00 52.44 96 GLU A N 1
ATOM 764 C CA . GLU A 1 96 ? 4.380 -19.436 -7.543 1.00 52.44 96 GLU A CA 1
ATOM 765 C C . GLU A 1 96 ? 4.720 -19.733 -6.077 1.00 52.44 96 GLU A C 1
ATOM 767 O O . GLU A 1 96 ? 4.851 -20.884 -5.647 1.00 52.44 96 GLU A O 1
ATOM 772 N N . THR A 1 97 ? 4.879 -18.682 -5.273 1.00 51.69 97 THR A N 1
ATOM 773 C CA . THR A 1 97 ? 4.989 -18.863 -3.829 1.00 51.69 97 THR A CA 1
ATOM 774 C C . THR A 1 97 ? 3.606 -19.234 -3.301 1.00 51.69 97 THR A C 1
ATOM 776 O O . THR A 1 97 ? 2.607 -18.592 -3.627 1.00 51.69 97 THR A O 1
ATOM 779 N N . LYS A 1 98 ? 3.523 -20.311 -2.505 1.00 49.09 98 LYS A N 1
ATOM 780 C CA . LYS A 1 98 ? 2.275 -20.721 -1.845 1.00 49.09 98 LYS A CA 1
ATOM 781 C C . LYS A 1 98 ? 1.692 -19.505 -1.124 1.00 49.09 98 LYS A C 1
ATOM 783 O O . LYS A 1 98 ? 2.338 -18.993 -0.217 1.00 49.09 98 LYS A O 1
ATOM 788 N N . ASN A 1 99 ? 0.504 -19.077 -1.564 1.00 50.06 99 ASN A N 1
ATOM 789 C CA . ASN A 1 99 ? -0.319 -17.985 -1.030 1.00 50.06 99 ASN A CA 1
ATOM 790 C C . ASN A 1 99 ? 0.109 -17.502 0.364 1.00 50.06 99 ASN A C 1
ATOM 792 O O . ASN A 1 99 ? 0.063 -18.288 1.314 1.00 50.06 99 ASN A O 1
ATOM 796 N N . ALA A 1 100 ? 0.432 -16.211 0.507 1.00 50.16 100 ALA A N 1
ATOM 797 C CA . ALA A 1 100 ? 0.720 -15.618 1.809 1.00 50.16 100 ALA A CA 1
ATOM 798 C C . ALA A 1 100 ? -0.428 -15.960 2.789 1.00 50.16 100 ALA A C 1
ATOM 800 O O . ALA A 1 100 ? -1.592 -15.657 2.486 1.00 50.16 100 ALA A O 1
ATOM 801 N N . PRO A 1 101 ? -0.148 -16.624 3.929 1.00 53.84 101 PRO A N 1
ATOM 802 C CA . PRO A 1 101 ? -1.168 -17.246 4.781 1.00 53.84 101 PRO A CA 1
ATOM 803 C C . PRO A 1 101 ? -2.205 -16.259 5.346 1.00 53.84 101 PRO A C 1
ATOM 805 O O . PRO A 1 101 ? -3.287 -16.672 5.756 1.00 53.84 101 PRO A O 1
ATOM 808 N N . ASN A 1 102 ? -1.935 -14.950 5.300 1.00 66.94 102 ASN A N 1
ATOM 809 C CA . ASN A 1 102 ? -2.846 -13.893 5.743 1.00 66.94 102 ASN A CA 1
ATOM 810 C C . ASN A 1 102 ? -3.814 -13.369 4.656 1.00 66.94 102 ASN A C 1
ATOM 812 O O . ASN A 1 102 ? -4.759 -12.657 4.999 1.00 66.94 102 ASN A O 1
ATOM 816 N N . THR A 1 103 ? -3.633 -13.717 3.374 1.00 77.44 103 THR A N 1
ATOM 817 C CA . THR A 1 103 ? -4.401 -13.129 2.253 1.00 77.44 103 THR A CA 1
ATOM 818 C C . THR A 1 103 ? -5.895 -13.414 2.379 1.00 77.44 103 THR A C 1
ATOM 820 O O . THR A 1 103 ? -6.717 -12.501 2.347 1.00 77.44 103 THR A O 1
ATOM 823 N N . ARG A 1 104 ? -6.261 -14.684 2.602 1.00 81.38 104 ARG A N 1
ATOM 824 C CA . ARG A 1 104 ? -7.668 -15.108 2.728 1.00 81.38 104 ARG A CA 1
ATOM 825 C C . ARG A 1 104 ? -8.355 -14.444 3.919 1.00 81.38 104 ARG A C 1
ATOM 827 O O . ARG A 1 104 ? -9.465 -13.935 3.789 1.00 81.38 104 ARG A O 1
ATOM 834 N N . THR A 1 105 ? -7.669 -14.413 5.059 1.00 84.62 105 THR A N 1
ATOM 835 C CA . THR A 1 105 ? -8.154 -13.771 6.285 1.00 84.62 105 THR A CA 1
ATOM 836 C C . THR A 1 105 ? -8.412 -12.287 6.056 1.00 84.62 105 THR A C 1
ATOM 838 O O . THR A 1 105 ? -9.448 -11.774 6.469 1.00 84.62 105 THR A O 1
ATOM 841 N N . LYS A 1 106 ? -7.514 -11.600 5.343 1.00 85.56 106 LYS A N 1
ATOM 842 C CA . LYS A 1 106 ? -7.637 -10.168 5.067 1.00 85.56 106 LYS A CA 1
ATOM 843 C C . LYS A 1 106 ? -8.759 -9.827 4.092 1.00 85.56 106 LYS A C 1
ATOM 845 O O . LYS A 1 106 ? -9.487 -8.864 4.335 1.00 85.56 106 LYS A O 1
ATOM 850 N N . ILE A 1 107 ? -8.923 -10.622 3.032 1.00 87.12 107 ILE A N 1
ATOM 851 C CA . ILE A 1 107 ? -10.030 -10.494 2.070 1.00 87.12 107 ILE A CA 1
ATOM 852 C C . ILE A 1 107 ? -11.365 -10.658 2.804 1.00 87.12 107 ILE A C 1
ATOM 854 O O . ILE A 1 107 ? -12.228 -9.784 2.722 1.00 87.12 107 ILE A O 1
ATOM 858 N N . SER A 1 108 ? -11.498 -11.725 3.600 1.00 88.38 108 SER A N 1
ATOM 859 C CA . SER A 1 108 ? -12.714 -11.993 4.373 1.00 88.38 108 SER A CA 1
ATOM 860 C C . SER A 1 108 ? -12.995 -10.908 5.414 1.00 88.38 108 SER A C 1
ATOM 862 O O . SER A 1 108 ? -14.142 -10.491 5.561 1.00 88.38 108 SER A O 1
ATOM 864 N N . PHE A 1 109 ? -11.971 -10.431 6.126 1.00 88.38 109 PHE A N 1
ATOM 865 C CA . PHE A 1 109 ? -12.109 -9.381 7.136 1.00 88.38 109 PHE A CA 1
ATOM 866 C C . PHE A 1 109 ? -12.596 -8.059 6.539 1.00 88.38 109 PHE A C 1
ATOM 868 O O . PHE A 1 109 ? -13.408 -7.366 7.151 1.00 88.38 109 PHE A O 1
ATOM 875 N N . ASN A 1 110 ? -12.129 -7.728 5.333 1.00 89.50 110 ASN A N 1
ATOM 876 C CA . ASN A 1 110 ? -12.522 -6.517 4.623 1.00 89.50 110 ASN A CA 1
ATOM 877 C C . ASN A 1 110 ? -13.761 -6.695 3.730 1.00 89.50 110 ASN A C 1
ATOM 879 O O . ASN A 1 110 ? -14.153 -5.739 3.076 1.00 89.50 110 ASN A O 1
ATOM 883 N N . LYS A 1 111 ? -14.396 -7.878 3.721 1.00 92.00 111 LYS A N 1
ATOM 884 C CA . LYS A 1 111 ? -15.574 -8.214 2.894 1.00 92.00 111 LYS A CA 1
ATOM 885 C C . LYS A 1 111 ? -15.387 -7.927 1.389 1.00 92.00 111 LYS A C 1
ATOM 887 O O . LYS A 1 111 ? -16.356 -7.602 0.706 1.00 92.00 111 LYS A O 1
ATOM 892 N N . ILE A 1 112 ? -14.161 -8.064 0.877 1.00 91.81 112 ILE A N 1
ATOM 893 C CA . ILE A 1 112 ? -13.840 -7.841 -0.543 1.00 91.81 112 ILE A CA 1
ATOM 894 C C . ILE A 1 112 ? -14.473 -8.948 -1.388 1.00 91.81 112 ILE A C 1
ATOM 896 O O . ILE A 1 112 ? -14.382 -10.120 -1.020 1.00 91.81 112 ILE A O 1
ATOM 900 N N . LYS A 1 113 ? -15.080 -8.585 -2.523 1.00 92.00 113 LYS A N 1
ATOM 901 C CA . LYS A 1 113 ? -15.723 -9.539 -3.438 1.00 92.00 113 LYS A CA 1
ATOM 902 C C . LYS A 1 113 ? -15.133 -9.501 -4.840 1.00 92.00 113 LYS A C 1
ATOM 904 O O . LYS A 1 113 ? -14.680 -10.525 -5.338 1.00 92.00 113 LYS A O 1
ATOM 909 N N . ARG A 1 114 ? -15.132 -8.337 -5.493 1.00 92.50 114 ARG A N 1
ATOM 910 C CA . ARG A 1 114 ? -14.732 -8.221 -6.905 1.00 92.50 114 ARG A CA 1
ATOM 911 C C . ARG A 1 114 ? -13.225 -8.384 -7.063 1.00 92.50 114 ARG A C 1
ATOM 913 O O . ARG A 1 114 ? -12.779 -9.078 -7.969 1.00 92.50 114 ARG A O 1
ATOM 920 N N . TYR A 1 115 ? -12.452 -7.793 -6.156 1.00 91.06 115 TYR A N 1
ATOM 921 C CA . TYR A 1 115 ? -10.990 -7.870 -6.190 1.00 91.06 115 TYR A CA 1
ATOM 922 C C . TYR A 1 115 ? -10.413 -9.149 -5.574 1.00 91.06 115 TYR A C 1
ATOM 924 O O . TYR A 1 115 ? -9.196 -9.291 -5.522 1.00 91.06 115 TYR A O 1
ATOM 932 N N . GLU A 1 116 ? -11.239 -10.096 -5.112 1.00 89.75 116 GLU A N 1
ATOM 933 C CA . GLU A 1 116 ? -10.739 -11.313 -4.462 1.00 89.75 116 GLU A CA 1
ATOM 934 C C . GLU A 1 116 ? -9.783 -12.101 -5.370 1.00 89.75 116 GLU A C 1
ATOM 936 O O . GLU A 1 116 ? -8.680 -12.447 -4.940 1.00 89.75 116 GLU A O 1
ATOM 941 N N . SER A 1 117 ? -10.190 -12.372 -6.613 1.00 87.38 117 SER A N 1
ATOM 942 C CA . SER A 1 117 ? -9.383 -13.143 -7.566 1.00 87.38 117 SER A CA 1
ATOM 943 C C . SER A 1 117 ? -8.071 -12.431 -7.886 1.00 87.38 117 SER A C 1
ATOM 945 O O . SER A 1 117 ? -7.011 -13.041 -7.794 1.00 87.38 117 SER A O 1
ATOM 947 N N . VAL A 1 118 ? -8.143 -11.122 -8.147 1.00 88.44 118 VAL A N 1
ATOM 948 C CA . VAL A 1 118 ? -6.981 -10.278 -8.464 1.00 88.44 118 VAL A CA 1
ATOM 949 C C . VAL A 1 118 ? -5.997 -10.255 -7.296 1.00 88.44 118 VAL A C 1
ATOM 951 O O . VAL A 1 118 ? -4.814 -10.521 -7.465 1.00 88.44 118 VAL A O 1
ATOM 954 N N . ILE A 1 119 ? -6.464 -10.021 -6.068 1.00 88.81 119 ILE A N 1
ATOM 955 C CA . ILE A 1 119 ? -5.582 -10.003 -4.893 1.00 88.81 119 ILE A CA 1
ATOM 956 C C . ILE A 1 119 ? -4.881 -11.353 -4.722 1.00 88.81 119 ILE A C 1
ATOM 958 O O . ILE A 1 119 ? -3.703 -11.386 -4.384 1.00 88.81 119 ILE A O 1
ATOM 962 N N . ARG A 1 120 ? -5.573 -12.472 -4.955 1.00 86.25 120 ARG A N 1
ATOM 963 C CA . ARG A 1 120 ? -4.974 -13.811 -4.845 1.00 86.25 120 ARG A CA 1
ATOM 964 C C . ARG A 1 120 ? -3.934 -14.078 -5.927 1.00 86.25 120 ARG A C 1
ATOM 966 O O . ARG A 1 120 ? -2.916 -14.686 -5.621 1.00 86.25 120 ARG A O 1
ATOM 973 N N . GLU A 1 121 ? -4.192 -13.628 -7.147 1.00 84.81 121 GLU A N 1
ATOM 974 C CA . GLU A 1 121 ? -3.279 -13.756 -8.283 1.00 84.81 121 GLU A CA 1
ATOM 975 C C . GLU A 1 121 ? -2.000 -12.934 -8.079 1.00 84.81 121 GLU A C 1
ATOM 977 O O . GLU A 1 121 ? -0.898 -13.426 -8.312 1.00 84.81 121 GLU A O 1
ATOM 982 N N . PHE A 1 122 ? -2.134 -11.710 -7.564 1.00 86.12 122 PHE A N 1
ATOM 983 C CA . PHE A 1 122 ? -1.020 -10.772 -7.429 1.00 86.12 122 PHE A CA 1
ATOM 984 C C . PHE A 1 122 ? -0.305 -10.831 -6.063 1.00 86.12 122 PHE A C 1
ATOM 986 O O . PHE A 1 122 ? 0.849 -10.417 -5.957 1.00 86.12 122 PHE A O 1
ATOM 993 N N . ALA A 1 123 ? -0.915 -11.384 -5.007 1.00 84.50 123 ALA A N 1
ATOM 994 C CA . ALA A 1 123 ? -0.282 -11.503 -3.683 1.00 84.50 123 ALA A CA 1
ATOM 995 C C . ALA A 1 123 ? 1.087 -12.228 -3.681 1.00 84.50 123 ALA A C 1
ATOM 997 O O . ALA A 1 123 ? 1.985 -11.775 -2.964 1.00 84.50 123 ALA A O 1
ATOM 998 N N . PRO A 1 124 ? 1.316 -13.298 -4.473 1.00 81.56 124 PRO A N 1
ATOM 999 C CA . PRO A 1 124 ? 2.622 -13.959 -4.571 1.00 81.56 124 PRO A CA 1
ATOM 1000 C C . PRO A 1 124 ? 3.758 -13.054 -5.076 1.00 81.56 124 PRO A C 1
ATOM 1002 O O . PRO A 1 124 ? 4.930 -13.327 -4.803 1.00 81.56 124 PRO A O 1
ATOM 1005 N N . TYR A 1 125 ? 3.439 -11.961 -5.779 1.00 81.62 125 TYR A N 1
ATOM 1006 C CA . TYR A 1 125 ? 4.431 -11.015 -6.298 1.00 81.62 125 TYR A CA 1
ATOM 1007 C C . TYR A 1 125 ? 5.054 -10.141 -5.205 1.00 81.62 125 TYR A C 1
ATOM 1009 O O . TYR A 1 125 ? 6.078 -9.512 -5.454 1.00 81.62 125 TYR A O 1
ATOM 1017 N N . GLN A 1 126 ? 4.533 -10.152 -3.973 1.00 78.94 126 GLN A N 1
ATOM 1018 C CA . GLN A 1 126 ? 5.089 -9.390 -2.849 1.00 78.94 126 GLN A CA 1
ATOM 1019 C C . GLN A 1 126 ? 6.581 -9.678 -2.604 1.00 78.94 126 GLN A C 1
ATOM 1021 O O . GLN A 1 126 ? 7.363 -8.762 -2.343 1.00 78.94 126 GLN A O 1
ATOM 1026 N N . VAL A 1 127 ? 7.003 -10.943 -2.714 1.00 76.62 127 VAL A N 1
ATOM 1027 C CA . VAL A 1 127 ? 8.421 -11.316 -2.564 1.00 76.62 127 VAL A CA 1
ATOM 1028 C C . VAL A 1 127 ? 9.264 -10.710 -3.690 1.00 76.62 127 VAL A C 1
ATOM 1030 O O . VAL A 1 127 ? 10.375 -10.244 -3.440 1.00 76.62 127 VAL A O 1
ATOM 1033 N N . LYS A 1 128 ? 8.730 -10.685 -4.918 1.00 78.06 128 LYS A N 1
ATOM 1034 C CA . LYS A 1 128 ? 9.399 -10.121 -6.099 1.00 78.06 128 LYS A CA 1
ATOM 1035 C C . LYS A 1 128 ? 9.525 -8.602 -5.962 1.00 78.06 128 LYS A C 1
ATOM 1037 O O . LYS A 1 128 ? 10.612 -8.055 -6.124 1.00 78.06 128 LYS 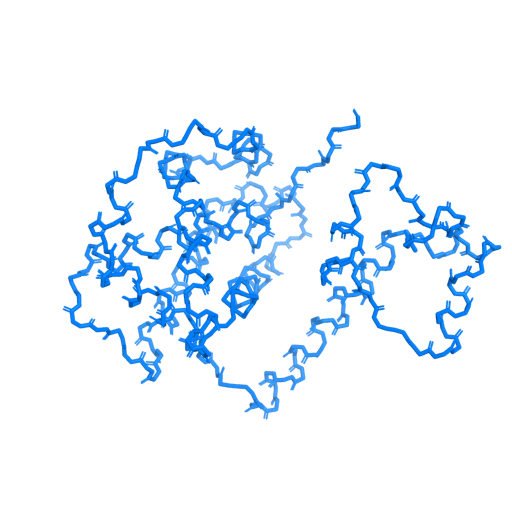A O 1
ATOM 1042 N N . LEU A 1 129 ? 8.449 -7.942 -5.541 1.00 82.12 129 LEU A N 1
ATOM 1043 C CA . LEU A 1 129 ? 8.421 -6.500 -5.337 1.00 82.12 129 LEU A CA 1
ATOM 1044 C C . LEU A 1 129 ? 9.395 -6.042 -4.239 1.00 82.12 129 LEU A C 1
ATOM 1046 O O . LEU A 1 129 ? 10.040 -5.013 -4.400 1.00 82.12 129 LEU A O 1
ATOM 1050 N N . ASN A 1 130 ? 9.580 -6.817 -3.163 1.00 82.25 130 ASN A N 1
ATOM 1051 C CA . ASN A 1 130 ? 10.602 -6.515 -2.151 1.00 82.25 130 ASN A CA 1
ATOM 1052 C C . ASN A 1 130 ? 12.014 -6.440 -2.740 1.00 82.25 130 ASN A C 1
ATOM 1054 O O . ASN A 1 130 ? 12.745 -5.501 -2.439 1.00 82.25 130 ASN A O 1
ATOM 1058 N N . LYS A 1 131 ? 12.379 -7.385 -3.615 1.00 81.50 131 LYS A N 1
ATOM 1059 C CA . LYS A 1 131 ? 13.683 -7.357 -4.293 1.00 81.50 131 LYS A CA 1
ATOM 1060 C C . LYS A 1 131 ? 13.828 -6.121 -5.178 1.00 81.50 131 LYS A C 1
ATOM 1062 O O . LYS A 1 131 ? 14.894 -5.518 -5.213 1.00 81.50 131 LYS A O 1
ATOM 1067 N N . ILE A 1 132 ? 12.756 -5.728 -5.867 1.00 80.44 132 ILE A N 1
ATOM 1068 C CA . ILE A 1 132 ? 12.737 -4.513 -6.691 1.00 80.44 132 ILE A CA 1
ATOM 1069 C C . ILE A 1 132 ? 12.926 -3.271 -5.819 1.00 80.44 132 ILE A C 1
ATOM 1071 O O . ILE A 1 132 ? 13.766 -2.434 -6.138 1.00 80.44 132 ILE A O 1
ATOM 1075 N N . TYR A 1 133 ? 12.227 -3.176 -4.686 1.00 81.00 133 TYR A N 1
ATOM 1076 C CA . TYR A 1 133 ? 12.426 -2.081 -3.738 1.00 81.00 133 TYR A CA 1
ATOM 1077 C C . TYR A 1 133 ? 13.875 -1.993 -3.248 1.00 81.00 133 TYR A C 1
ATOM 1079 O O . TYR A 1 133 ? 14.435 -0.903 -3.242 1.00 81.00 133 TYR A O 1
ATOM 1087 N N . GLU A 1 134 ? 14.512 -3.118 -2.912 1.00 81.25 134 GLU A N 1
ATOM 1088 C CA . GLU A 1 134 ? 15.924 -3.134 -2.504 1.00 81.25 134 GLU A CA 1
ATOM 1089 C C . GLU A 1 134 ? 16.870 -2.626 -3.603 1.00 81.25 134 GLU A C 1
ATOM 1091 O O . GLU A 1 134 ? 17.862 -1.962 -3.300 1.00 81.25 134 GLU A O 1
ATOM 1096 N N . VAL A 1 135 ? 16.589 -2.932 -4.874 1.00 77.75 135 VAL A N 1
ATOM 1097 C CA . VAL A 1 135 ? 17.374 -2.428 -6.014 1.00 77.75 135 VAL A CA 1
ATOM 1098 C C . VAL A 1 135 ? 17.213 -0.914 -6.142 1.00 77.75 135 VAL A C 1
ATOM 1100 O O . VAL A 1 135 ? 18.211 -0.196 -6.146 1.00 77.75 135 VAL A O 1
ATOM 1103 N N . ILE A 1 136 ? 15.971 -0.426 -6.154 1.00 73.50 136 ILE A N 1
ATOM 1104 C CA . ILE A 1 136 ? 15.656 1.005 -6.282 1.00 73.50 136 ILE A CA 1
ATOM 1105 C C . ILE A 1 136 ? 16.258 1.812 -5.117 1.00 73.50 136 ILE A C 1
ATOM 1107 O O . ILE A 1 136 ? 16.744 2.932 -5.305 1.00 73.50 136 ILE A O 1
ATOM 1111 N N . GLU A 1 137 ? 16.253 1.244 -3.909 1.00 77.62 137 GLU A N 1
ATOM 1112 C CA . GLU A 1 137 ? 16.857 1.846 -2.718 1.00 77.62 137 GLU A CA 1
ATOM 1113 C C . GLU A 1 137 ? 18.388 1.902 -2.812 1.00 77.62 137 GLU A C 1
ATOM 1115 O O . GLU A 1 137 ? 18.979 2.929 -2.469 1.00 77.62 137 GLU A O 1
ATOM 1120 N N . LYS A 1 138 ? 19.039 0.840 -3.311 1.00 76.00 138 LYS A N 1
ATOM 1121 C CA . LYS A 1 138 ? 20.499 0.800 -3.531 1.00 76.00 138 LYS A CA 1
ATOM 1122 C C . LYS A 1 138 ? 20.964 1.794 -4.589 1.00 76.00 138 LYS A C 1
ATOM 1124 O O . LYS A 1 138 ? 22.041 2.364 -4.450 1.00 76.00 138 LYS A O 1
ATOM 1129 N N . GLU A 1 139 ? 20.152 2.022 -5.613 1.00 71.19 139 GLU A N 1
ATOM 1130 C CA . GLU A 1 139 ? 20.412 3.008 -6.668 1.00 71.19 139 GLU A CA 1
ATOM 1131 C C . GLU A 1 139 ? 20.177 4.456 -6.197 1.00 71.19 139 GLU A C 1
ATOM 1133 O O . GLU A 1 139 ? 20.411 5.402 -6.946 1.00 71.19 139 GLU A O 1
ATOM 1138 N N . GLY A 1 140 ? 19.728 4.657 -4.950 1.00 63.75 140 GLY A N 1
ATOM 1139 C CA . GLY A 1 140 ? 19.463 5.980 -4.378 1.00 63.75 140 GLY A CA 1
ATOM 1140 C C . GLY A 1 140 ? 18.253 6.685 -4.994 1.00 63.75 140 GLY A C 1
ATOM 1141 O O . GLY A 1 140 ? 18.047 7.873 -4.751 1.00 63.75 140 GLY A O 1
ATOM 1142 N N . SER A 1 141 ? 17.451 5.965 -5.782 1.00 62.94 141 SER A N 1
ATOM 1143 C CA . SER A 1 141 ? 16.370 6.528 -6.587 1.00 62.94 141 SER A CA 1
ATOM 1144 C C . SER A 1 141 ? 15.133 6.832 -5.746 1.00 62.94 141 SER A C 1
ATOM 1146 O O . SER A 1 141 ? 14.582 7.934 -5.787 1.00 62.94 141 SER A O 1
ATOM 1148 N N . THR A 1 142 ? 14.652 5.864 -4.965 1.00 67.94 142 THR A N 1
ATOM 1149 C CA . THR A 1 142 ? 13.394 5.994 -4.218 1.00 67.94 142 THR A CA 1
ATOM 1150 C C . THR A 1 142 ? 13.347 5.013 -3.050 1.00 67.94 142 THR A C 1
ATOM 1152 O O . THR A 1 142 ? 13.786 3.877 -3.163 1.00 67.94 142 THR A O 1
ATOM 1155 N N . LYS A 1 143 ? 12.772 5.445 -1.921 1.00 74.19 143 LYS A N 1
ATOM 1156 C CA . LYS A 1 143 ? 12.528 4.575 -0.762 1.00 74.19 143 LYS A CA 1
ATOM 1157 C C . LYS A 1 143 ? 11.159 3.915 -0.852 1.00 74.19 143 LYS A C 1
ATOM 1159 O O . LYS A 1 143 ? 10.170 4.613 -1.105 1.00 74.19 143 LYS A O 1
ATOM 1164 N N . LYS A 1 144 ? 11.075 2.615 -0.558 1.00 79.19 144 LYS A N 1
ATOM 1165 C CA . LYS A 1 144 ? 9.810 1.868 -0.458 1.00 79.19 144 LYS A CA 1
ATOM 1166 C C . LYS A 1 144 ? 8.805 2.574 0.448 1.00 79.19 144 LYS A C 1
ATOM 1168 O O . LYS A 1 144 ? 7.619 2.649 0.135 1.00 79.19 144 LYS A O 1
ATOM 1173 N N . GLU A 1 145 ? 9.277 3.129 1.562 1.00 75.06 145 GLU A N 1
ATOM 1174 C CA . GLU A 1 145 ? 8.438 3.807 2.549 1.00 75.06 145 GLU A CA 1
ATOM 1175 C C . GLU A 1 145 ? 7.709 5.006 1.937 1.00 75.06 145 GLU A C 1
ATOM 1177 O O . GLU A 1 145 ? 6.555 5.242 2.274 1.00 75.06 145 GLU A O 1
ATOM 1182 N N . LEU A 1 146 ? 8.326 5.726 0.991 1.00 76.69 146 LEU A N 1
ATOM 1183 C CA . LEU A 1 146 ? 7.684 6.856 0.310 1.00 76.69 146 LEU A CA 1
ATOM 1184 C C . LEU A 1 146 ? 6.571 6.391 -0.634 1.00 76.69 146 LEU A C 1
ATOM 1186 O O . LEU A 1 146 ? 5.520 7.027 -0.706 1.00 76.69 146 LEU A O 1
ATOM 1190 N N . VAL A 1 147 ? 6.779 5.272 -1.331 1.00 82.69 147 VAL A N 1
ATOM 1191 C CA . VAL A 1 147 ? 5.782 4.661 -2.225 1.00 82.69 147 VAL A CA 1
ATOM 1192 C C . VAL A 1 147 ? 4.561 4.233 -1.414 1.00 82.69 147 VAL A C 1
ATOM 1194 O O . VAL A 1 147 ? 3.444 4.685 -1.675 1.00 82.69 147 VAL A O 1
ATOM 1197 N N . LEU A 1 148 ? 4.785 3.438 -0.364 1.00 82.44 148 LEU A N 1
ATOM 1198 C CA . LEU A 1 148 ? 3.726 2.955 0.521 1.00 82.44 148 LEU A CA 1
ATOM 1199 C C . LEU A 1 148 ? 3.021 4.106 1.245 1.00 82.44 148 LEU A C 1
ATOM 1201 O O . LEU A 1 148 ? 1.796 4.096 1.364 1.00 82.44 148 LEU A O 1
ATOM 1205 N N . HIS A 1 149 ? 3.763 5.131 1.667 1.00 80.94 149 HIS A N 1
ATOM 1206 C CA . HIS A 1 149 ? 3.197 6.322 2.292 1.00 80.94 149 HIS A CA 1
ATOM 1207 C C . HIS A 1 149 ? 2.275 7.095 1.340 1.00 80.94 149 HIS A C 1
ATOM 1209 O O . HIS A 1 149 ? 1.186 7.507 1.742 1.00 80.94 149 HIS A O 1
ATOM 1215 N N . ASN A 1 150 ? 2.662 7.262 0.071 1.00 82.31 150 ASN A N 1
ATOM 1216 C CA . ASN A 1 150 ? 1.827 7.933 -0.927 1.00 82.31 150 ASN A CA 1
ATOM 1217 C C . ASN A 1 150 ? 0.508 7.187 -1.158 1.00 82.31 150 ASN A C 1
ATOM 1219 O O . ASN A 1 150 ? -0.554 7.813 -1.177 1.00 82.31 150 ASN A O 1
ATOM 1223 N N . ILE A 1 151 ? 0.565 5.858 -1.261 1.00 86.75 151 ILE A N 1
ATOM 1224 C CA . ILE A 1 151 ? -0.624 5.010 -1.413 1.00 86.75 151 ILE A CA 1
ATOM 1225 C C . ILE A 1 151 ? -1.505 5.092 -0.163 1.00 86.75 151 ILE A C 1
ATOM 1227 O O . ILE A 1 151 ? -2.707 5.340 -0.268 1.00 86.75 151 ILE A O 1
ATOM 1231 N N . LYS A 1 152 ? -0.906 4.983 1.030 1.00 86.00 152 LYS A N 1
ATOM 1232 C CA . LYS A 1 152 ? -1.619 5.110 2.306 1.00 86.00 152 LYS A CA 1
ATOM 1233 C C . LYS A 1 152 ? -2.313 6.462 2.426 1.00 86.00 152 LYS A C 1
ATOM 1235 O O . LYS A 1 152 ? -3.460 6.523 2.853 1.00 86.00 152 LYS A O 1
ATOM 1240 N N . ARG A 1 153 ? -1.666 7.554 2.013 1.00 85.00 153 ARG A N 1
ATOM 1241 C CA . ARG A 1 153 ? -2.268 8.896 1.999 1.00 85.00 153 ARG A CA 1
ATOM 1242 C C . ARG A 1 153 ? -3.514 8.953 1.117 1.00 85.00 153 ARG A C 1
ATOM 1244 O O . ARG A 1 153 ? -4.525 9.513 1.540 1.00 85.00 153 ARG A O 1
ATOM 1251 N N . ILE A 1 154 ? -3.450 8.380 -0.085 1.00 87.62 154 ILE A N 1
ATOM 1252 C CA . ILE A 1 154 ? -4.595 8.311 -1.003 1.00 87.62 154 ILE A CA 1
ATOM 1253 C C . ILE A 1 154 ? -5.725 7.505 -0.358 1.00 87.62 154 ILE A C 1
ATOM 1255 O O . ILE A 1 154 ? -6.854 7.993 -0.281 1.00 87.62 154 ILE A O 1
ATOM 1259 N N . TYR A 1 155 ? -5.413 6.331 0.198 1.00 90.75 155 TYR A N 1
ATOM 1260 C CA . TYR A 1 155 ? -6.384 5.523 0.932 1.00 90.75 155 TYR A CA 1
ATOM 1261 C C . TYR A 1 155 ? -7.018 6.298 2.091 1.00 90.75 155 TYR A C 1
ATOM 1263 O O . TYR A 1 155 ? -8.238 6.327 2.193 1.00 90.75 155 TYR A O 1
ATOM 1271 N N . MET A 1 156 ? -6.236 6.992 2.920 1.00 85.12 156 MET A N 1
ATOM 1272 C CA . MET A 1 156 ? -6.753 7.779 4.047 1.00 85.12 156 MET A CA 1
ATOM 1273 C C . MET A 1 156 ? -7.682 8.913 3.595 1.00 85.12 156 MET A C 1
ATOM 1275 O O . MET A 1 156 ? -8.694 9.173 4.247 1.00 85.12 156 MET A O 1
ATOM 1279 N N . SER A 1 157 ? -7.378 9.556 2.464 1.00 85.62 157 SER A N 1
ATOM 1280 C CA . SER A 1 157 ? -8.251 10.563 1.852 1.00 85.62 157 SER A CA 1
ATOM 1281 C C . SER A 1 157 ? -9.593 9.958 1.426 1.00 85.62 157 SER A C 1
ATOM 1283 O O . SER A 1 157 ? -10.651 10.490 1.764 1.00 85.62 157 SER A O 1
ATOM 1285 N N . VAL A 1 158 ? -9.580 8.797 0.764 1.00 90.25 158 VAL A N 1
ATOM 1286 C CA . VAL A 1 158 ? -10.809 8.086 0.373 1.00 90.25 158 VAL A CA 1
ATOM 1287 C C . VAL A 1 158 ? -11.576 7.584 1.602 1.00 90.25 158 VAL A C 1
ATOM 1289 O O . VAL A 1 158 ? -12.786 7.792 1.689 1.00 90.25 158 VAL A O 1
ATOM 1292 N N . LYS A 1 159 ? -10.874 6.986 2.572 1.00 89.19 159 LYS A N 1
ATOM 12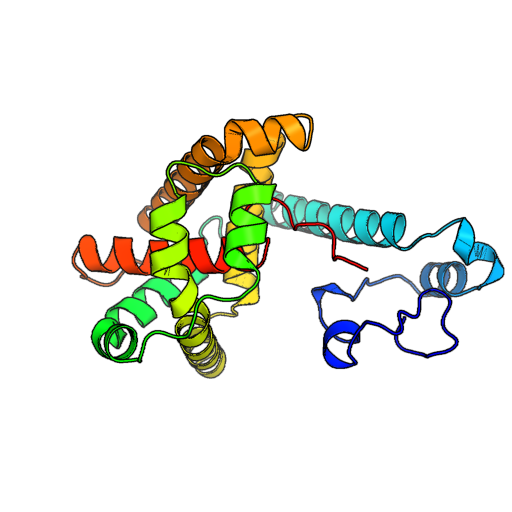93 C CA . LYS A 1 159 ? -11.404 6.460 3.840 1.00 89.19 159 LYS A CA 1
ATOM 1294 C C . LYS A 1 159 ? -12.109 7.537 4.659 1.00 89.19 159 LYS A C 1
ATOM 1296 O O . LYS A 1 159 ? -13.126 7.242 5.269 1.00 89.19 159 LYS A O 1
ATOM 1301 N N . SER A 1 160 ? -11.615 8.778 4.642 1.00 87.62 160 SER A N 1
ATOM 1302 C CA . SER A 1 160 ? -12.197 9.892 5.411 1.00 87.62 160 SER A CA 1
ATOM 1303 C C . SER A 1 160 ? -13.675 10.181 5.104 1.00 87.62 160 SER A C 1
ATOM 1305 O O . SER A 1 160 ? -14.340 10.854 5.885 1.00 87.62 160 SER A O 1
ATOM 1307 N N . LYS A 1 161 ? -14.194 9.661 3.983 1.00 89.81 161 LYS A N 1
ATOM 1308 C CA . LYS A 1 161 ? -15.598 9.786 3.567 1.00 89.81 161 LYS A CA 1
ATOM 1309 C C . LYS A 1 161 ? -16.539 8.789 4.257 1.00 89.81 161 LYS A C 1
ATOM 1311 O O . LYS A 1 161 ? -17.746 8.914 4.084 1.00 89.81 161 LYS A O 1
ATOM 1316 N N . TYR A 1 162 ? -16.004 7.822 5.001 1.00 89.88 162 TYR A N 1
ATOM 1317 C CA . TYR A 1 162 ? -16.755 6.761 5.672 1.00 89.88 162 TYR A CA 1
ATOM 1318 C C . TYR A 1 162 ? -16.625 6.912 7.190 1.00 89.88 162 TYR A C 1
ATOM 1320 O O . TYR A 1 162 ? -15.575 7.314 7.696 1.00 89.88 162 TYR A O 1
ATOM 1328 N N . LYS A 1 163 ? -17.701 6.617 7.919 1.00 85.69 163 LYS A N 1
ATOM 1329 C CA . LYS A 1 163 ? -17.833 6.932 9.348 1.00 85.69 163 LYS A CA 1
ATOM 1330 C C . LYS A 1 163 ? -17.165 5.904 10.246 1.00 85.69 163 LYS A C 1
ATOM 1332 O O . LYS A 1 163 ? -16.547 6.271 11.241 1.00 85.69 163 LYS A O 1
ATOM 1337 N N . ASP A 1 164 ? -17.304 4.629 9.905 1.00 87.19 164 ASP A N 1
ATOM 1338 C CA . ASP A 1 164 ? -16.857 3.523 10.743 1.00 87.19 164 ASP A CA 1
ATOM 1339 C C . ASP A 1 164 ? -16.304 2.345 9.926 1.00 87.19 164 ASP A C 1
ATOM 1341 O O . ASP A 1 164 ? -16.342 2.309 8.693 1.00 87.19 164 ASP A O 1
ATOM 1345 N N . ILE A 1 165 ? -15.741 1.373 10.645 1.00 85.19 165 ILE A N 1
ATOM 1346 C CA . ILE A 1 165 ? -15.119 0.185 10.056 1.00 85.19 165 ILE A CA 1
ATOM 1347 C C . ILE A 1 165 ? -16.118 -0.696 9.301 1.00 85.19 165 ILE A C 1
ATOM 1349 O O . ILE A 1 165 ? -15.736 -1.377 8.351 1.00 85.19 165 ILE A O 1
ATOM 1353 N N . GLU A 1 166 ? -17.387 -0.716 9.701 1.00 89.69 166 GLU A N 1
ATOM 1354 C CA . GLU A 1 166 ? -18.393 -1.540 9.045 1.00 89.69 166 GLU A CA 1
ATOM 1355 C C . GLU A 1 166 ? -18.800 -0.935 7.700 1.00 89.69 166 GLU A C 1
ATOM 1357 O O . GLU A 1 166 ? -18.869 -1.657 6.702 1.00 89.69 166 GLU A O 1
ATOM 1362 N N . GLU A 1 167 ? -18.955 0.387 7.643 1.00 90.38 167 GLU A N 1
ATOM 1363 C CA . GLU A 1 167 ? -19.181 1.127 6.407 1.00 90.38 167 GLU A CA 1
ATOM 1364 C C . GLU A 1 167 ? -18.000 0.968 5.440 1.00 90.38 167 GLU A C 1
ATOM 1366 O O . GLU A 1 167 ? -18.212 0.701 4.256 1.00 90.38 167 GLU A O 1
ATOM 1371 N N . ILE A 1 168 ? -16.759 1.030 5.937 1.00 90.38 168 ILE A N 1
ATOM 1372 C CA . ILE A 1 168 ? -15.553 0.784 5.129 1.00 90.38 168 ILE A CA 1
ATOM 1373 C C . ILE A 1 168 ? -15.576 -0.623 4.527 1.00 90.38 168 ILE A C 1
ATOM 1375 O O . ILE A 1 168 ? -15.394 -0.777 3.322 1.00 90.38 168 ILE A O 1
ATOM 1379 N N . ARG A 1 169 ? -15.844 -1.652 5.339 1.00 91.56 169 ARG A N 1
ATOM 1380 C CA . ARG A 1 169 ? -15.896 -3.048 4.873 1.00 91.56 169 ARG A CA 1
ATOM 1381 C C . ARG A 1 169 ? -16.994 -3.269 3.839 1.00 91.56 169 ARG A C 1
ATOM 1383 O O . ARG A 1 169 ? -16.772 -3.934 2.836 1.00 91.56 169 ARG A O 1
ATOM 1390 N N . ASN A 1 170 ? -18.179 -2.707 4.061 1.00 92.00 170 ASN A N 1
ATOM 1391 C CA . ASN A 1 170 ? -19.296 -2.852 3.126 1.00 92.00 170 ASN A CA 1
ATOM 1392 C C . ASN A 1 170 ? -19.037 -2.138 1.786 1.00 92.00 170 ASN A C 1
ATOM 1394 O O . ASN A 1 170 ? -19.654 -2.493 0.786 1.00 92.00 170 ASN A O 1
ATOM 1398 N N . ASN A 1 171 ? -18.109 -1.175 1.758 1.00 93.56 171 ASN A N 1
ATOM 1399 C CA . ASN A 1 171 ? -17.712 -0.422 0.570 1.00 93.56 171 ASN A CA 1
ATOM 1400 C C . ASN A 1 171 ? -16.283 -0.747 0.095 1.00 93.56 171 ASN A C 1
ATOM 1402 O O . ASN A 1 171 ? -15.727 0.012 -0.698 1.00 93.56 171 ASN A O 1
ATOM 1406 N N . ALA A 1 172 ? -15.671 -1.847 0.547 1.00 92.44 172 ALA A N 1
ATOM 1407 C CA . ALA A 1 172 ? -14.251 -2.121 0.314 1.00 92.44 172 ALA A CA 1
ATOM 1408 C C . ALA A 1 172 ? -13.864 -2.140 -1.175 1.00 92.44 172 ALA A C 1
ATOM 1410 O O . ALA A 1 172 ? -12.876 -1.516 -1.555 1.00 92.44 172 ALA A O 1
ATOM 1411 N N . ASP A 1 173 ? -14.669 -2.779 -2.030 1.00 92.56 173 ASP A N 1
ATOM 1412 C CA . ASP A 1 173 ? -14.435 -2.806 -3.480 1.00 92.56 173 ASP A CA 1
ATOM 1413 C C . ASP A 1 173 ? -14.546 -1.406 -4.122 1.00 92.56 173 ASP A C 1
ATOM 1415 O O . ASP A 1 173 ? -13.745 -1.059 -4.985 1.00 92.56 173 ASP A O 1
ATOM 1419 N N . ILE A 1 174 ? -15.488 -0.570 -3.665 1.00 94.56 174 ILE A N 1
ATOM 1420 C CA . ILE A 1 174 ? -15.661 0.818 -4.144 1.00 94.56 174 ILE A CA 1
ATOM 1421 C C . ILE A 1 174 ? -14.492 1.697 -3.688 1.00 94.56 174 ILE A C 1
ATOM 1423 O O . ILE A 1 174 ? -14.061 2.611 -4.391 1.00 94.56 174 ILE A O 1
ATOM 1427 N N . ILE A 1 175 ? -13.990 1.459 -2.478 1.00 93.88 175 ILE A N 1
ATOM 1428 C CA . ILE A 1 175 ? -12.811 2.146 -1.957 1.00 93.88 175 ILE A CA 1
ATOM 1429 C C . ILE A 1 175 ? -11.585 1.772 -2.788 1.00 93.88 175 ILE A C 1
ATOM 1431 O O . ILE A 1 175 ? -10.832 2.671 -3.155 1.00 93.88 175 ILE A O 1
ATOM 1435 N N . LEU A 1 176 ? -11.411 0.488 -3.114 1.00 93.19 176 LEU A N 1
ATOM 1436 C CA . LEU A 1 176 ? -10.332 0.023 -3.984 1.00 93.19 176 LEU A CA 1
ATOM 1437 C C . LEU A 1 176 ? -10.394 0.685 -5.363 1.00 93.19 176 LEU A C 1
ATOM 1439 O O . LEU A 1 176 ? -9.377 1.228 -5.779 1.00 93.19 176 LEU A O 1
ATOM 1443 N N . ASP A 1 177 ? -11.569 0.752 -6.003 1.00 93.62 177 ASP A N 1
ATOM 1444 C CA . ASP A 1 177 ? -11.736 1.458 -7.288 1.00 93.62 177 ASP A CA 1
ATOM 1445 C C . ASP A 1 177 ? -11.225 2.894 -7.212 1.00 93.62 177 ASP A C 1
ATOM 1447 O O . ASP A 1 177 ? -10.379 3.304 -7.998 1.00 93.62 177 ASP A O 1
ATOM 1451 N N . LYS A 1 178 ? -11.702 3.649 -6.216 1.00 93.94 178 LYS A N 1
ATOM 1452 C CA . LYS A 1 178 ? -11.332 5.058 -6.041 1.00 93.94 178 LYS A CA 1
ATOM 1453 C C . LYS A 1 178 ? -9.843 5.228 -5.760 1.00 93.94 178 LYS A C 1
ATOM 1455 O O . LYS A 1 178 ? -9.247 6.208 -6.191 1.00 93.94 178 LYS A O 1
ATOM 1460 N N . VAL A 1 179 ? -9.243 4.315 -4.996 1.00 92.50 179 VAL A N 1
ATOM 1461 C CA . VAL A 1 179 ? -7.803 4.350 -4.718 1.00 92.50 179 VAL A CA 1
ATOM 1462 C C . VAL A 1 179 ? -7.011 4.074 -5.993 1.00 92.50 179 VAL A C 1
ATOM 1464 O O . VAL A 1 179 ? -6.089 4.833 -6.279 1.00 92.50 179 VAL A O 1
ATOM 1467 N N . ILE A 1 180 ? -7.383 3.048 -6.762 1.00 92.31 180 ILE A N 1
ATOM 1468 C CA . ILE A 1 180 ? -6.748 2.703 -8.041 1.00 92.31 180 ILE A CA 1
ATOM 1469 C C . ILE A 1 180 ? -6.865 3.875 -9.022 1.00 92.31 180 ILE A C 1
ATOM 1471 O O . ILE A 1 180 ? -5.854 4.302 -9.566 1.00 92.31 180 ILE A O 1
ATOM 1475 N N . GLU A 1 181 ? -8.058 4.450 -9.177 1.00 92.56 181 GLU A N 1
ATOM 1476 C CA . GLU A 1 181 ? -8.326 5.594 -10.057 1.00 92.56 181 GLU A CA 1
ATOM 1477 C C . GLU A 1 181 ? -7.450 6.805 -9.702 1.00 92.56 181 GLU A C 1
ATOM 1479 O O . GLU A 1 181 ? -6.775 7.362 -10.564 1.00 92.56 181 GLU A O 1
ATOM 1484 N N . ILE A 1 182 ? -7.394 7.185 -8.420 1.00 89.75 182 ILE A N 1
ATOM 1485 C CA . ILE A 1 182 ? -6.570 8.317 -7.968 1.00 89.75 182 ILE A CA 1
ATOM 1486 C C . ILE A 1 182 ? -5.075 8.018 -8.136 1.00 89.75 182 ILE A C 1
ATOM 1488 O O . ILE A 1 182 ? -4.294 8.923 -8.427 1.00 89.75 182 ILE A O 1
ATOM 1492 N N . ILE A 1 183 ? -4.643 6.777 -7.909 1.00 89.88 183 ILE A N 1
ATOM 1493 C CA . ILE A 1 183 ? -3.249 6.383 -8.131 1.00 89.88 183 ILE A CA 1
ATOM 1494 C C . ILE A 1 183 ? -2.897 6.525 -9.611 1.00 89.88 183 ILE A C 1
ATOM 1496 O O . ILE A 1 183 ? -1.888 7.153 -9.919 1.00 89.88 183 ILE A O 1
ATOM 1500 N N . TRP A 1 184 ? -3.736 5.995 -10.497 1.00 89.75 184 TRP A N 1
ATOM 1501 C CA . TRP A 1 184 ? -3.527 6.049 -11.938 1.00 89.75 184 TRP A CA 1
ATOM 1502 C C . TRP A 1 184 ? -3.464 7.502 -12.427 1.00 89.75 184 TRP A C 1
ATOM 1504 O O . TRP A 1 184 ? -2.494 7.892 -13.068 1.00 89.75 184 TRP A O 1
ATOM 1514 N N . ASP A 1 185 ? -4.411 8.345 -12.005 1.00 87.62 185 ASP A N 1
ATOM 1515 C CA . ASP A 1 185 ? -4.428 9.780 -12.323 1.00 87.62 185 ASP A CA 1
ATOM 1516 C C . ASP A 1 185 ? -3.160 10.509 -11.843 1.00 87.62 185 ASP A C 1
ATOM 1518 O O . ASP A 1 185 ? -2.614 11.367 -12.536 1.00 87.62 185 ASP A O 1
ATOM 1522 N N . ASN A 1 186 ? -2.649 10.154 -10.660 1.00 84.81 186 ASN A N 1
ATOM 1523 C CA . ASN A 1 186 ? -1.415 10.734 -10.133 1.00 84.81 186 ASN A CA 1
ATOM 1524 C C . ASN A 1 186 ? -0.167 10.299 -10.908 1.00 84.81 186 ASN A C 1
ATOM 1526 O O . ASN A 1 186 ? 0.770 11.093 -10.997 1.00 84.81 186 ASN A O 1
ATOM 1530 N N . VAL A 1 187 ? -0.142 9.058 -11.399 1.00 84.81 187 VAL A N 1
ATOM 1531 C CA . VAL A 1 187 ? 0.948 8.491 -12.209 1.00 84.81 187 VAL A CA 1
ATOM 1532 C C . VAL A 1 187 ? 0.969 9.133 -13.590 1.00 84.81 187 VAL A C 1
ATOM 1534 O O . VAL A 1 187 ? 2.025 9.590 -14.026 1.00 84.81 187 VAL A O 1
ATOM 1537 N N . ASP A 1 188 ? -0.197 9.240 -14.227 1.00 83.38 188 ASP A N 1
ATOM 1538 C CA . ASP A 1 188 ? -0.379 9.859 -15.544 1.00 83.38 188 ASP A CA 1
ATOM 1539 C C . ASP A 1 188 ? -0.007 11.351 -15.531 1.00 83.38 188 ASP A C 1
ATOM 1541 O O . ASP A 1 188 ? 0.711 11.849 -16.397 1.00 83.38 188 ASP A O 1
ATOM 1545 N N . LYS A 1 189 ? -0.406 12.071 -14.475 1.00 82.50 189 LYS A N 1
ATOM 1546 C CA . LYS A 1 189 ? -0.105 13.504 -14.309 1.00 82.50 189 LYS A CA 1
ATOM 1547 C C . LYS A 1 189 ? 1.264 13.789 -13.691 1.00 82.50 189 LYS A C 1
ATOM 1549 O O . LYS A 1 189 ? 1.568 14.955 -13.420 1.00 82.50 189 LYS A O 1
ATOM 1554 N N . ALA A 1 190 ? 2.070 12.774 -13.380 1.00 79.75 190 ALA A N 1
ATOM 1555 C CA . ALA A 1 190 ? 3.372 12.990 -12.761 1.00 79.75 190 ALA A CA 1
ATOM 1556 C C . ALA A 1 190 ? 4.351 13.660 -13.747 1.00 79.75 190 ALA A C 1
ATOM 1558 O O . ALA A 1 190 ? 4.359 13.349 -14.937 1.00 79.75 190 ALA A O 1
ATOM 1559 N N . PRO A 1 191 ? 5.222 14.571 -13.275 1.00 72.62 191 PRO A N 1
ATOM 1560 C CA . PRO A 1 191 ? 6.180 15.243 -14.147 1.00 72.62 191 PRO A CA 1
ATOM 1561 C C . PRO A 1 191 ? 7.295 14.308 -14.642 1.00 72.62 191 PRO A C 1
ATOM 1563 O O . PRO A 1 191 ? 7.861 14.567 -15.703 1.00 72.62 191 PRO A O 1
ATOM 1566 N N . ASN A 1 192 ? 7.619 13.229 -13.913 1.00 75.56 192 ASN A N 1
ATOM 1567 C CA . ASN A 1 192 ? 8.459 12.154 -14.436 1.00 75.56 192 ASN A CA 1
ATOM 1568 C C . ASN A 1 192 ? 7.586 11.170 -15.214 1.00 75.56 192 ASN A C 1
ATOM 1570 O O . ASN A 1 192 ? 6.787 10.437 -14.635 1.00 75.56 192 ASN A O 1
ATOM 1574 N N . LYS A 1 193 ? 7.738 11.167 -16.536 1.00 72.62 193 LYS A N 1
ATOM 1575 C CA . LYS A 1 193 ? 6.965 10.273 -17.394 1.00 72.62 193 LYS A CA 1
ATOM 1576 C C . LYS A 1 193 ? 7.349 8.817 -17.147 1.00 72.62 193 LYS A C 1
ATOM 1578 O O . LYS A 1 193 ? 8.509 8.513 -16.858 1.00 72.62 193 LYS A O 1
ATOM 1583 N N . LEU A 1 194 ? 6.356 7.942 -17.275 1.00 79.25 194 LEU A N 1
ATOM 1584 C CA . LEU A 1 194 ? 6.618 6.526 -17.483 1.00 79.25 194 LEU A CA 1
ATOM 1585 C C . LEU A 1 194 ? 7.423 6.352 -18.778 1.00 79.25 194 LEU A C 1
ATOM 1587 O O . LEU A 1 194 ? 7.316 7.178 -19.692 1.00 79.25 194 LEU A O 1
ATOM 1591 N N . GLU A 1 195 ? 8.249 5.312 -18.837 1.00 78.69 195 GLU A N 1
ATOM 1592 C CA . GLU A 1 195 ? 8.879 4.923 -20.104 1.00 78.69 195 GLU A CA 1
ATOM 1593 C C . GLU A 1 195 ? 7.805 4.436 -21.096 1.00 78.69 195 GLU A C 1
ATOM 1595 O O . GLU A 1 195 ? 6.647 4.233 -20.722 1.00 78.69 195 GLU A O 1
ATOM 1600 N N . GLU A 1 196 ? 8.167 4.286 -22.374 1.00 82.44 196 GLU A N 1
ATOM 1601 C CA . GLU A 1 196 ? 7.255 3.856 -23.446 1.00 82.44 196 GLU A CA 1
ATOM 1602 C C . GLU A 1 196 ? 6.919 2.355 -23.346 1.00 82.44 196 GLU A C 1
ATOM 1604 O O . GLU A 1 196 ? 7.248 1.560 -24.224 1.00 82.44 196 GLU A O 1
ATOM 1609 N N . PHE A 1 197 ? 6.275 1.960 -22.251 1.00 83.81 197 PHE A N 1
ATOM 1610 C CA . PHE A 1 197 ? 5.677 0.642 -22.082 1.00 83.81 197 PHE A CA 1
ATOM 1611 C C . PHE A 1 197 ? 4.266 0.606 -22.669 1.00 83.81 197 PHE A C 1
ATOM 1613 O O . PHE A 1 197 ? 3.577 1.628 -22.748 1.00 83.81 197 PHE A O 1
ATOM 1620 N N . ASP A 1 198 ? 3.814 -0.587 -23.052 1.00 85.88 198 ASP A N 1
ATOM 1621 C CA . ASP A 1 198 ? 2.404 -0.802 -23.356 1.00 85.88 198 ASP A CA 1
ATOM 1622 C C . ASP A 1 198 ? 1.527 -0.648 -22.099 1.00 85.88 198 ASP A C 1
ATOM 1624 O O . ASP A 1 198 ? 1.983 -0.709 -20.951 1.00 85.88 198 ASP A O 1
ATOM 1628 N N . GLN A 1 199 ? 0.232 -0.417 -22.326 1.00 85.00 199 GLN A N 1
ATOM 1629 C CA . GLN A 1 199 ? -0.728 -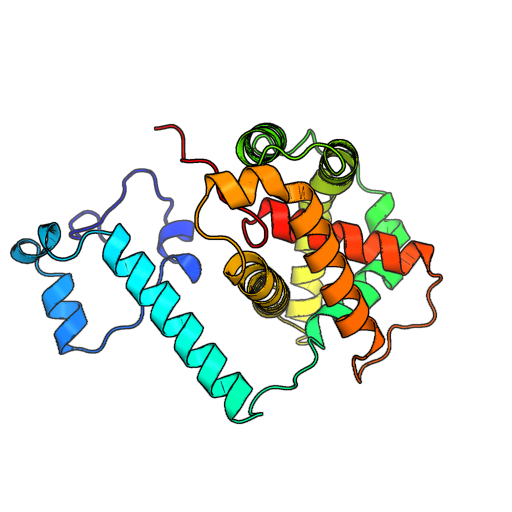0.204 -21.243 1.00 85.00 199 GLN A CA 1
ATOM 1630 C C . GLN A 1 199 ? -0.830 -1.428 -20.322 1.00 85.00 199 GLN A C 1
ATOM 1632 O O . GLN A 1 199 ? -1.006 -1.280 -19.116 1.00 85.00 199 GLN A O 1
ATOM 1637 N N . GLU A 1 200 ? -0.680 -2.627 -20.881 1.00 86.44 200 GLU A N 1
ATOM 1638 C CA . GLU A 1 200 ? -0.792 -3.897 -20.163 1.00 86.44 200 GLU A CA 1
ATOM 1639 C C . GLU A 1 200 ? 0.322 -4.034 -19.116 1.00 86.44 200 GLU A C 1
ATOM 1641 O O . GLU A 1 200 ? 0.060 -4.392 -17.967 1.00 86.44 200 GLU A O 1
ATOM 1646 N N . THR A 1 201 ? 1.550 -3.655 -19.470 1.00 86.88 201 THR A N 1
ATOM 1647 C CA . THR A 1 201 ? 2.716 -3.636 -18.580 1.00 86.88 201 THR A CA 1
ATOM 1648 C C . THR A 1 201 ? 2.544 -2.621 -17.454 1.00 86.88 201 THR A C 1
ATOM 1650 O O . THR A 1 201 ? 2.853 -2.917 -16.293 1.00 86.88 201 THR A O 1
ATOM 1653 N N . ILE A 1 202 ? 2.022 -1.431 -17.764 1.00 87.69 202 ILE A N 1
ATOM 1654 C CA . ILE A 1 202 ? 1.756 -0.388 -16.764 1.00 87.69 202 ILE A CA 1
ATOM 1655 C C . ILE A 1 202 ? 0.676 -0.859 -15.786 1.00 87.69 202 ILE A C 1
ATOM 1657 O O . ILE A 1 202 ? 0.869 -0.783 -14.569 1.00 87.69 202 ILE A O 1
ATOM 1661 N N . ASP A 1 203 ? -0.432 -1.391 -16.301 1.00 88.12 203 ASP A N 1
ATOM 1662 C CA . ASP A 1 203 ? -1.551 -1.875 -15.493 1.00 88.12 203 ASP A CA 1
ATOM 1663 C C . ASP A 1 203 ? -1.121 -3.039 -14.597 1.00 88.12 203 ASP A C 1
ATOM 1665 O O . ASP A 1 203 ? -1.417 -3.051 -13.399 1.00 88.12 203 ASP A O 1
ATOM 1669 N N . PHE A 1 204 ? -0.348 -3.981 -15.135 1.00 89.38 204 PHE A N 1
ATOM 1670 C CA . PHE A 1 204 ? 0.197 -5.097 -14.370 1.00 89.38 204 PHE A CA 1
ATOM 1671 C C . PHE A 1 204 ? 1.132 -4.623 -13.251 1.00 89.38 204 PHE A C 1
ATOM 1673 O O . PHE A 1 204 ? 1.006 -5.051 -12.099 1.00 89.38 204 PHE A O 1
ATOM 1680 N N . SER A 1 205 ? 2.026 -3.679 -13.556 1.00 89.56 205 SER A N 1
ATOM 1681 C CA . SER A 1 205 ? 2.938 -3.078 -12.578 1.00 89.56 205 SER A CA 1
ATOM 1682 C C . SER A 1 205 ? 2.179 -2.359 -11.461 1.00 89.56 205 SER A C 1
ATOM 1684 O O . SER A 1 205 ? 2.492 -2.523 -10.278 1.00 89.56 205 SER A O 1
ATOM 1686 N N . LEU A 1 206 ? 1.135 -1.603 -11.812 1.00 90.62 206 LEU A N 1
ATOM 1687 C CA . LEU A 1 206 ? 0.253 -0.948 -10.850 1.00 90.62 206 LEU A CA 1
ATOM 1688 C C . LEU A 1 206 ? -0.474 -1.961 -9.964 1.00 90.62 206 LEU A C 1
ATOM 1690 O O . LEU A 1 206 ? -0.516 -1.777 -8.746 1.00 90.62 206 LEU A O 1
ATOM 1694 N N . MET A 1 207 ? -1.005 -3.043 -10.536 1.00 90.75 207 MET A N 1
ATOM 1695 C CA . MET A 1 207 ? -1.694 -4.082 -9.767 1.00 90.75 207 MET A CA 1
ATOM 1696 C C . MET A 1 207 ? -0.766 -4.761 -8.756 1.00 90.75 207 MET A C 1
ATOM 1698 O O . MET A 1 207 ? -1.163 -4.930 -7.601 1.00 90.75 207 MET A O 1
ATOM 1702 N N . ILE A 1 208 ? 0.486 -5.059 -9.124 1.00 89.50 208 ILE A N 1
ATOM 1703 C CA . ILE A 1 208 ? 1.491 -5.588 -8.186 1.00 89.50 208 ILE A CA 1
ATOM 1704 C C . ILE A 1 208 ? 1.658 -4.652 -6.983 1.00 89.50 208 ILE A C 1
ATOM 1706 O O . ILE A 1 208 ? 1.600 -5.092 -5.831 1.00 89.50 208 ILE A O 1
ATOM 1710 N N . VAL A 1 209 ? 1.852 -3.355 -7.235 1.00 90.19 209 VAL A N 1
ATOM 1711 C CA . VAL A 1 209 ? 2.109 -2.370 -6.176 1.00 90.19 209 VAL A CA 1
ATOM 1712 C C . VAL A 1 209 ? 0.877 -2.162 -5.288 1.00 90.19 209 VAL A C 1
ATOM 1714 O O . VAL A 1 209 ? 1.000 -2.078 -4.063 1.00 90.19 209 VAL A O 1
ATOM 1717 N N . ILE A 1 210 ? -0.320 -2.109 -5.874 1.00 91.12 210 ILE A N 1
ATOM 1718 C CA . ILE A 1 210 ? -1.576 -1.907 -5.139 1.00 91.12 210 ILE A CA 1
ATOM 1719 C C . ILE A 1 210 ? -1.895 -3.118 -4.266 1.00 91.12 210 ILE A C 1
ATOM 1721 O O . ILE A 1 210 ? -2.269 -2.952 -3.101 1.00 91.12 210 ILE A O 1
ATOM 1725 N N . VAL A 1 211 ? -1.701 -4.332 -4.782 1.00 89.25 211 VAL A N 1
ATOM 1726 C CA . VAL A 1 211 ? -1.914 -5.552 -4.002 1.00 89.25 211 VAL A CA 1
ATOM 1727 C C . VAL A 1 211 ? -0.876 -5.677 -2.888 1.00 89.25 211 VAL A C 1
ATOM 1729 O O . VAL A 1 211 ? -1.258 -5.996 -1.765 1.00 89.25 211 VAL A O 1
ATOM 1732 N N . ASP A 1 212 ? 0.397 -5.331 -3.108 1.00 87.12 212 ASP A N 1
ATOM 1733 C CA . ASP A 1 212 ? 1.381 -5.271 -2.015 1.00 87.12 212 ASP A CA 1
ATOM 1734 C C . ASP A 1 212 ? 0.988 -4.246 -0.937 1.00 87.12 212 ASP A C 1
ATOM 1736 O O . ASP A 1 212 ? 1.006 -4.559 0.258 1.00 87.12 212 ASP A O 1
ATOM 1740 N N . ALA A 1 213 ? 0.555 -3.047 -1.334 1.00 87.31 213 ALA A N 1
ATOM 1741 C CA . ALA A 1 213 ? 0.089 -2.027 -0.399 1.00 87.31 213 ALA A CA 1
ATOM 1742 C C . ALA A 1 213 ? -1.139 -2.495 0.397 1.00 87.31 213 ALA A C 1
ATOM 1744 O O . ALA A 1 213 ? -1.192 -2.299 1.618 1.00 87.31 213 ALA A O 1
ATOM 1745 N N . PHE A 1 214 ? -2.091 -3.170 -0.256 1.00 89.00 214 PHE A N 1
ATOM 1746 C CA . PHE A 1 214 ? -3.197 -3.842 0.418 1.00 89.00 214 PHE A CA 1
ATOM 1747 C C . PHE A 1 214 ? -2.675 -4.867 1.411 1.00 89.00 214 PHE A C 1
ATOM 1749 O O . PHE A 1 214 ? -3.025 -4.786 2.583 1.00 89.00 214 PHE A O 1
ATOM 1756 N N . MET A 1 215 ? -1.789 -5.779 1.017 1.00 83.12 215 MET A N 1
ATOM 1757 C CA . MET A 1 215 ? -1.259 -6.822 1.898 1.00 83.12 215 MET A CA 1
ATOM 1758 C C . MET A 1 215 ? -0.532 -6.251 3.122 1.00 83.12 215 MET A C 1
ATOM 1760 O O . MET A 1 215 ? -0.711 -6.775 4.222 1.00 83.12 215 MET A O 1
ATOM 1764 N N . ARG A 1 216 ? 0.143 -5.105 2.984 1.00 80.38 216 ARG A N 1
ATOM 1765 C CA . ARG A 1 216 ? 0.814 -4.361 4.072 1.00 80.38 216 ARG A CA 1
ATOM 1766 C C . ARG A 1 216 ? -0.086 -3.443 4.906 1.00 80.38 216 ARG A C 1
ATOM 1768 O O . ARG A 1 216 ? 0.425 -2.665 5.700 1.00 80.38 216 ARG A O 1
ATOM 1775 N N . CYS A 1 217 ? -1.406 -3.501 4.725 1.00 77.75 217 CYS A N 1
ATOM 1776 C CA . CYS A 1 217 ? -2.375 -2.664 5.458 1.00 77.75 217 CYS A CA 1
ATOM 1777 C C . CYS A 1 217 ? -2.239 -1.160 5.162 1.00 77.75 217 CYS A C 1
ATOM 1779 O O . CYS A 1 217 ? -2.702 -0.326 5.937 1.00 77.75 217 CYS A O 1
ATOM 1781 N N . ASN A 1 218 ? -1.622 -0.799 4.034 1.00 75.75 218 ASN A N 1
ATOM 1782 C CA . ASN A 1 218 ? -1.642 0.576 3.534 1.00 75.75 218 ASN A CA 1
ATOM 1783 C C . ASN A 1 218 ? -2.946 0.883 2.783 1.00 75.75 218 ASN A C 1
ATOM 1785 O O . ASN A 1 218 ? -3.265 2.049 2.562 1.00 75.75 218 ASN A O 1
ATOM 1789 N N . ILE A 1 219 ? -3.711 -0.157 2.439 1.00 82.38 219 ILE A N 1
ATOM 1790 C CA . ILE A 1 219 ? -5.076 -0.083 1.924 1.00 82.38 219 ILE A CA 1
ATOM 1791 C C . ILE A 1 219 ? -5.940 -1.051 2.738 1.00 82.38 219 ILE A C 1
ATOM 1793 O O . ILE A 1 219 ? -5.559 -2.212 2.911 1.00 82.38 219 ILE A O 1
ATOM 1797 N N . LEU A 1 220 ? -7.111 -0.579 3.178 1.00 88.19 220 LEU A N 1
ATOM 1798 C CA . LEU A 1 220 ? -8.073 -1.316 4.009 1.00 88.19 220 LEU A CA 1
ATOM 1799 C C . LEU A 1 220 ? -7.509 -1.761 5.373 1.00 88.19 220 LEU A C 1
ATOM 1801 O O . LEU A 1 220 ? -6.349 -1.526 5.710 1.00 88.19 220 LEU A O 1
ATOM 1805 N N . GLU A 1 221 ? -8.369 -2.333 6.216 1.00 82.25 221 GLU A N 1
ATOM 1806 C CA . GLU A 1 221 ? -8.060 -2.529 7.631 1.00 82.25 221 GLU A CA 1
ATOM 1807 C C . GLU A 1 221 ? -7.321 -3.849 7.893 1.00 82.25 221 GLU A C 1
ATOM 1809 O O . GLU A 1 221 ? -7.526 -4.867 7.219 1.00 82.25 221 GLU A O 1
ATOM 1814 N N . GLU A 1 222 ? -6.462 -3.837 8.912 1.00 81.94 222 GLU A N 1
ATOM 1815 C CA . GLU A 1 222 ? -5.744 -5.021 9.375 1.00 81.94 222 GLU A CA 1
ATOM 1816 C C . GLU A 1 222 ? -6.665 -5.921 10.218 1.00 81.94 222 GLU A C 1
ATOM 1818 O O . GLU A 1 222 ? -7.319 -5.426 11.143 1.00 81.94 222 GLU A O 1
ATOM 1823 N N . PRO A 1 223 ? -6.733 -7.237 9.938 1.00 78.88 223 PRO A N 1
ATOM 1824 C CA . PRO A 1 223 ? -7.423 -8.175 10.812 1.00 78.88 223 PRO A CA 1
ATOM 1825 C C . PRO A 1 223 ? -6.810 -8.154 12.220 1.00 78.88 223 PRO A C 1
ATOM 1827 O O . PRO A 1 223 ? -5.586 -8.096 12.340 1.00 78.88 223 PRO A O 1
ATOM 1830 N N . PRO A 1 224 ? -7.609 -8.245 13.298 1.00 73.62 224 PRO A N 1
ATOM 1831 C CA . PRO A 1 224 ? -7.064 -8.370 14.641 1.00 73.62 224 PRO A CA 1
ATOM 1832 C C . PRO A 1 224 ? -6.158 -9.604 14.700 1.00 73.62 224 PRO A C 1
ATOM 1834 O O . PRO A 1 224 ? -6.550 -10.684 14.249 1.00 73.62 224 PRO A O 1
ATOM 1837 N N . LYS A 1 225 ? -4.946 -9.440 15.245 1.00 65.38 225 LYS A N 1
ATOM 1838 C CA . LYS A 1 225 ? -4.023 -10.560 15.461 1.00 65.38 225 LYS A CA 1
ATOM 1839 C C . LYS A 1 225 ? -4.734 -11.595 16.340 1.00 65.38 225 LYS A C 1
ATOM 1841 O O . LYS A 1 225 ? -5.214 -11.252 17.422 1.00 65.38 225 LYS A O 1
ATOM 1846 N N . GLN A 1 226 ? -4.857 -12.830 15.850 1.00 52.25 226 GLN A N 1
ATOM 1847 C CA . GLN A 1 226 ? -5.318 -13.938 16.685 1.00 52.25 226 GLN A CA 1
ATOM 1848 C C . GLN A 1 226 ? -4.284 -14.108 17.804 1.00 52.25 226 GLN A C 1
ATOM 1850 O O . GLN A 1 226 ? -3.095 -14.223 17.510 1.00 52.25 226 GLN A O 1
ATOM 1855 N N . LYS A 1 227 ? -4.743 -13.987 19.054 1.00 37.78 227 LYS A N 1
ATOM 1856 C CA . LYS A 1 227 ? -3.938 -14.250 20.251 1.00 37.78 227 LYS A CA 1
ATOM 1857 C C . LYS A 1 227 ? -3.584 -15.726 20.346 1.00 37.78 227 LYS A C 1
ATOM 1859 O O . LYS A 1 227 ? -4.440 -16.542 19.934 1.00 37.78 227 LYS A O 1
#

Sequence (227 aa):
AASKEGPRFDDNMTDDERRSFDNLILLCDEHHIMIDNKENEAQYPTSVLKEWKCSHEKKILELLSSKNLLSKHPLALNNVINTIGSKMDEVLDLPETKNAPNTRTKISFNKIKRYESVIREFAPYQVKLNKIYEVIEKEGSTKKELVLHNIKRIYMSVKSKYKDIEEIRNNADIILDKVIEIIWDNVDKAPNKLEEFDQETIDFSLMIVIVDAFMRCNILEEPPKQK

pLDDT: mean 81.02, std 10.93, range [37.78, 94.56]

Foldseek 3Di:
DQDPPWLQDDPPADNCRCVDPLNDDDDDPVVVVVCRPNVCCVVCDPVNSNVVRVVVVVVVVVVCVVVVVDPPFLPQLLVLLQLCLVCVVVLPPDDQDDFDPCLVVLCVLLVPDPCSVLLRVQRSSLVVSVVSQVVCVVVVNHHPCSLLVVLLVLLVVLCVVADDLVRRSVCVNVSLVSSLVVNVVSQPPPPDHRDPDDPVSSVSSSSNSSSSSSVVCSHHHDDPPDD

Radius of gyration: 19.21 Å; chains: 1; bounding box: 40×45×61 Å

Secondary structure (DSSP, 8-state):
--STTSTT--TTS-HHHHHSGGG-----HHHHHHHHSGGGTTTS-HHHHHHHHHHHHHHHHHHHHHTT-S-SS-HHHHHHHHHHHHTHHHHHSS------TTHHHHHHHTT--TTHHHHHHHGGGHHHHHHHHHHHHHTTS--HHHHHHHHHHHHHHHHTT--SHHHHHHTHHHHHHHHHHHHHHHHHT-SSPPPS--HHHHHHHHHHHHHHHHHTTSSSPPPPPP-